Protein AF-A0A920S7N4-F1 (afdb_monomer_lite)

Structure (mmCIF, N/CA/C/O backbone):
data_AF-A0A920S7N4-F1
#
_entry.id   AF-A0A920S7N4-F1
#
loop_
_atom_site.group_PDB
_atom_site.id
_atom_site.type_symbol
_atom_site.label_atom_id
_atom_site.label_alt_id
_atom_site.label_comp_id
_atom_site.label_asym_id
_atom_site.label_entity_id
_atom_site.label_seq_id
_atom_site.pdbx_PDB_ins_code
_atom_site.Cartn_x
_atom_site.Cartn_y
_atom_site.Cartn_z
_atom_site.occupancy
_atom_site.B_iso_or_equiv
_atom_site.auth_seq_id
_atom_site.auth_comp_id
_atom_site.auth_asym_id
_atom_site.auth_atom_id
_atom_site.pdbx_PDB_model_num
ATOM 1 N N . MET A 1 1 ? -13.829 12.574 6.590 1.00 85.94 1 MET A N 1
ATOM 2 C CA . MET A 1 1 ? -12.445 12.478 7.119 1.00 85.94 1 MET A CA 1
ATOM 3 C C . MET A 1 1 ? -11.502 12.327 5.942 1.00 85.94 1 MET A C 1
ATOM 5 O O . MET A 1 1 ? -11.882 11.671 4.983 1.00 85.94 1 MET A O 1
ATOM 9 N N . MET A 1 2 ? -10.307 12.901 6.017 1.00 89.25 2 MET A N 1
ATOM 10 C CA . MET A 1 2 ? -9.273 12.777 4.990 1.00 89.25 2 MET A CA 1
ATOM 11 C C . MET A 1 2 ? -8.007 12.203 5.617 1.00 89.25 2 MET A C 1
ATOM 13 O O . MET A 1 2 ? -7.504 12.751 6.596 1.00 89.25 2 MET A O 1
ATOM 17 N N . TYR A 1 3 ? -7.488 11.121 5.046 1.00 89.81 3 TYR A N 1
ATOM 18 C CA . TYR A 1 3 ? -6.167 10.599 5.386 1.00 89.81 3 TYR A CA 1
ATOM 19 C C . TYR A 1 3 ? -5.151 11.171 4.407 1.00 89.81 3 TYR A C 1
ATOM 21 O O . TYR A 1 3 ? -5.389 11.171 3.202 1.00 89.81 3 TYR A O 1
ATOM 29 N N . PHE A 1 4 ? -4.034 11.673 4.919 1.00 90.12 4 PHE A N 1
ATOM 30 C CA . PHE A 1 4 ? -3.002 12.293 4.094 1.00 90.12 4 PHE A CA 1
ATOM 31 C C . PHE A 1 4 ? -1.611 11.938 4.608 1.00 90.12 4 PHE A C 1
ATOM 33 O O . PHE A 1 4 ? -1.432 11.645 5.792 1.00 90.12 4 PHE A O 1
ATOM 40 N N . HIS A 1 5 ? -0.623 11.966 3.715 1.00 88.69 5 HIS A N 1
ATOM 41 C CA . HIS A 1 5 ? 0.772 11.711 4.060 1.00 88.69 5 HIS A CA 1
ATOM 42 C C . HIS A 1 5 ? 1.586 12.985 3.950 1.00 88.69 5 HIS A C 1
ATOM 44 O O . HIS A 1 5 ? 1.425 13.758 3.010 1.00 88.69 5 HIS A O 1
ATOM 50 N N . GLY A 1 6 ? 2.488 13.177 4.901 1.00 85.00 6 GLY A N 1
ATOM 51 C CA . GLY A 1 6 ? 3.437 14.277 4.879 1.00 85.00 6 GLY A CA 1
ATOM 52 C C . GLY A 1 6 ? 4.758 13.856 5.495 1.00 85.00 6 GLY A C 1
ATOM 53 O O . GLY A 1 6 ? 4.845 12.840 6.190 1.00 85.00 6 GLY A O 1
ATOM 54 N N . LEU A 1 7 ? 5.791 14.652 5.236 1.00 86.75 7 LEU A N 1
ATO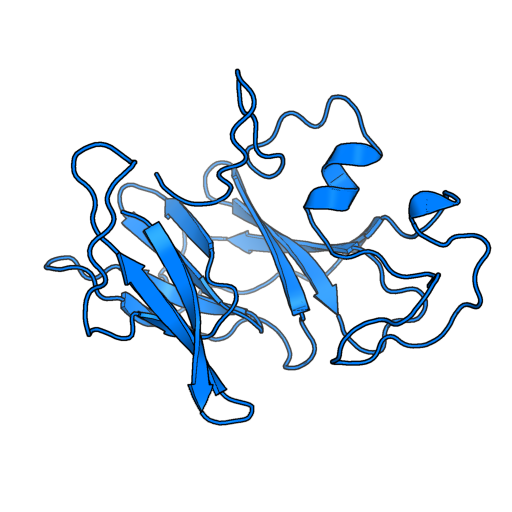M 55 C CA . LEU A 1 7 ? 7.075 14.510 5.908 1.00 86.75 7 LEU A CA 1
ATOM 56 C C . LEU A 1 7 ? 6.901 14.829 7.400 1.00 86.75 7 LEU A C 1
ATOM 58 O O . LEU A 1 7 ? 6.398 15.889 7.771 1.00 86.75 7 LEU A O 1
ATOM 62 N N . GLN A 1 8 ? 7.306 13.892 8.251 1.00 86.56 8 GLN A N 1
ATOM 63 C CA . GLN A 1 8 ? 7.479 14.105 9.688 1.00 86.56 8 GLN A CA 1
ATOM 64 C C . GLN A 1 8 ? 8.911 14.568 9.987 1.00 86.56 8 GLN A C 1
ATOM 66 O O . GLN A 1 8 ? 9.122 15.410 10.853 1.00 86.56 8 GLN A O 1
ATOM 71 N N . SER A 1 9 ? 9.884 14.009 9.268 1.00 85.94 9 SER A N 1
ATOM 72 C CA . SER A 1 9 ? 11.307 14.358 9.294 1.00 85.94 9 SER A CA 1
ATOM 73 C C . SER A 1 9 ? 11.956 13.891 7.976 1.00 85.94 9 SER A C 1
ATOM 75 O O . SER A 1 9 ? 11.287 13.210 7.185 1.00 85.94 9 SER A O 1
ATOM 77 N N . PRO A 1 10 ? 13.224 14.245 7.680 1.00 84.88 10 PRO A N 1
ATOM 78 C CA . PRO A 1 10 ? 13.902 13.776 6.472 1.00 84.88 10 PRO A CA 1
ATOM 79 C C . PRO A 1 10 ? 13.829 12.249 6.331 1.00 84.88 10 PRO A C 1
ATOM 81 O O . PRO A 1 10 ? 14.210 11.512 7.235 1.00 84.88 10 PRO A O 1
ATOM 84 N N . GLY A 1 11 ? 13.291 11.774 5.204 1.00 80.25 11 GLY A N 1
ATOM 85 C CA . GLY A 1 11 ? 13.129 10.343 4.917 1.00 80.25 11 GLY A CA 1
ATOM 86 C C . GLY A 1 11 ? 11.967 9.644 5.638 1.00 80.25 11 GLY A C 1
ATOM 87 O O . GLY A 1 11 ? 11.674 8.495 5.314 1.00 80.25 11 GLY A O 1
ATOM 88 N N . MET A 1 12 ? 11.259 10.314 6.554 1.00 85.75 12 MET A N 1
ATOM 89 C CA . MET A 1 12 ? 10.136 9.733 7.290 1.00 85.75 12 MET A CA 1
ATOM 90 C C . MET A 1 12 ? 8.818 10.387 6.882 1.00 85.75 12 MET A C 1
ATOM 92 O O . MET A 1 12 ? 8.515 11.521 7.259 1.00 85.75 12 MET A O 1
ATOM 96 N N . GLN A 1 13 ? 8.011 9.643 6.127 1.00 89.81 13 GLN A N 1
ATOM 97 C CA . GLN A 1 13 ? 6.645 10.026 5.780 1.00 89.81 13 GLN A CA 1
ATOM 98 C C . GLN A 1 13 ? 5.646 9.186 6.569 1.00 89.81 13 GLN A C 1
ATOM 100 O O . GLN A 1 13 ? 5.771 7.963 6.640 1.00 89.81 13 GLN A O 1
ATOM 105 N N . LEU A 1 14 ? 4.636 9.846 7.127 1.00 92.00 14 LEU A N 1
ATOM 106 C CA . LEU A 1 14 ? 3.608 9.216 7.952 1.00 92.00 14 LEU A CA 1
ATOM 107 C C . LEU A 1 14 ? 2.221 9.668 7.514 1.00 92.00 14 LEU A C 1
ATOM 109 O O . LEU A 1 14 ? 2.060 10.724 6.901 1.00 92.00 14 LEU A O 1
ATOM 113 N N . THR A 1 15 ? 1.221 8.859 7.844 1.00 92.94 15 THR A N 1
ATOM 114 C CA . THR A 1 15 ? -0.193 9.177 7.662 1.00 92.94 15 THR A CA 1
ATOM 115 C C . THR A 1 15 ? -0.727 9.938 8.854 1.00 92.94 15 THR A C 1
ATOM 117 O O . THR A 1 15 ? -0.581 9.493 9.992 1.00 92.94 15 THR A O 1
ATOM 120 N N . ARG A 1 16 ? -1.423 11.036 8.578 1.00 92.88 16 ARG A N 1
ATOM 121 C CA . ARG A 1 16 ? -2.246 11.774 9.534 1.00 92.88 16 ARG A CA 1
ATOM 122 C C . ARG A 1 16 ? -3.688 11.815 9.052 1.00 92.88 16 ARG A C 1
ATOM 124 O O . ARG A 1 16 ? -4.000 11.375 7.942 1.00 92.88 16 ARG A O 1
ATOM 131 N N . VAL A 1 17 ? -4.565 12.336 9.897 1.00 92.25 17 VAL A N 1
ATOM 132 C CA . VAL A 1 17 ? -5.976 12.517 9.571 1.00 92.25 17 VAL A CA 1
ATOM 133 C C . VAL A 1 17 ? -6.393 13.965 9.756 1.00 92.25 17 VAL A C 1
ATOM 135 O O . VAL A 1 17 ? -5.953 14.643 10.681 1.00 92.25 17 VAL A O 1
ATOM 138 N N . ALA A 1 18 ? -7.249 14.433 8.859 1.00 92.19 18 ALA A N 1
ATOM 139 C CA . ALA A 1 18 ? -7.966 15.683 9.000 1.00 92.19 18 ALA A CA 1
ATOM 140 C C . ALA A 1 18 ? -9.474 15.430 8.989 1.00 92.19 18 ALA A C 1
ATOM 142 O O . ALA A 1 18 ? -9.985 14.529 8.307 1.00 92.19 18 ALA A O 1
ATOM 143 N N . THR A 1 19 ? -10.199 16.230 9.756 1.00 92.56 19 THR A N 1
ATOM 144 C CA . THR A 1 19 ? -11.661 16.213 9.813 1.00 92.56 19 THR A CA 1
ATOM 145 C C . THR A 1 19 ? -12.212 17.459 9.146 1.00 92.56 19 THR A C 1
ATOM 147 O O . THR A 1 19 ? -11.613 18.523 9.214 1.00 92.56 19 THR A O 1
ATOM 150 N N . SER A 1 20 ? -13.345 17.309 8.476 1.00 93.38 20 SER A N 1
ATOM 151 C CA . SER A 1 20 ? -14.060 18.398 7.825 1.00 93.38 20 SER A CA 1
ATOM 152 C C . SER A 1 20 ? -15.547 18.090 7.905 1.00 93.38 20 SER A C 1
ATOM 154 O O . SER A 1 20 ? -15.931 16.922 7.770 1.00 93.38 20 SER A O 1
ATOM 156 N N . PHE A 1 21 ? -16.351 19.120 8.151 1.00 93.25 21 PHE A N 1
ATOM 157 C CA . PHE A 1 21 ? -17.810 19.026 8.159 1.00 93.25 21 PHE A CA 1
ATOM 158 C C . PHE A 1 21 ? -18.419 19.288 6.779 1.00 93.25 21 PHE A C 1
ATOM 160 O O . PHE A 1 21 ? -19.475 18.744 6.474 1.00 93.25 21 PHE A O 1
ATOM 167 N N . ASP A 1 22 ? -17.754 20.094 5.951 1.00 93.19 22 ASP A N 1
ATOM 168 C CA . ASP A 1 22 ? -18.253 20.575 4.658 1.00 93.19 22 ASP A CA 1
ATOM 169 C C . ASP A 1 22 ? -17.494 19.997 3.453 1.00 93.19 22 ASP A C 1
ATOM 171 O O . ASP A 1 22 ? -17.906 20.181 2.311 1.00 93.19 22 ASP A O 1
ATOM 175 N N . GLY A 1 23 ? -16.393 19.281 3.694 1.00 91.44 23 GLY A N 1
ATOM 176 C CA . GLY A 1 23 ? -15.513 18.764 2.649 1.00 91.44 23 GLY A CA 1
ATOM 177 C C . GLY A 1 23 ? -14.609 19.823 2.012 1.00 91.44 23 GLY A C 1
ATOM 178 O O . GLY A 1 23 ? -13.931 19.508 1.038 1.00 91.44 23 GLY A O 1
ATOM 179 N N . VAL A 1 24 ? -14.574 21.046 2.550 1.00 92.81 24 VAL A N 1
ATOM 180 C CA . VAL A 1 24 ? -13.793 22.180 2.029 1.00 92.81 24 VAL A CA 1
ATOM 181 C C . VAL A 1 24 ? -12.750 22.626 3.049 1.00 92.81 24 VAL A C 1
ATOM 183 O O . VAL A 1 24 ? -11.570 22.747 2.718 1.00 92.81 24 VAL A O 1
ATOM 186 N N . VAL A 1 25 ? -13.156 22.832 4.303 1.00 93.50 25 VAL A N 1
ATOM 187 C CA . VAL A 1 25 ? -12.260 23.246 5.387 1.00 93.50 25 VAL A CA 1
ATOM 188 C C . VAL A 1 25 ? -11.854 22.022 6.194 1.00 93.50 25 VAL A C 1
ATOM 190 O O . VAL A 1 25 ? -12.696 21.345 6.783 1.00 93.50 25 VAL A O 1
ATOM 193 N N . PHE A 1 26 ? -10.553 21.731 6.220 1.00 94.88 26 PHE A N 1
ATOM 194 C CA . PHE A 1 26 ? -9.996 20.560 6.892 1.00 94.88 26 PHE A CA 1
ATOM 195 C C . PHE A 1 26 ? -9.141 20.960 8.090 1.00 94.88 26 PHE A C 1
ATOM 197 O O . PHE A 1 26 ? -8.149 21.673 7.956 1.00 94.88 26 PHE A O 1
ATOM 204 N N . GLU A 1 27 ? -9.480 20.416 9.253 1.00 95.25 27 GLU A N 1
ATOM 205 C CA . GLU A 1 27 ? -8.707 20.561 10.481 1.00 95.25 27 GLU A CA 1
ATOM 206 C C . GLU A 1 27 ? -7.842 19.321 10.694 1.00 95.25 27 GLU A C 1
ATOM 208 O O . GLU A 1 27 ? -8.348 18.207 10.871 1.00 95.25 27 GLU A O 1
ATOM 213 N N . ALA A 1 28 ? -6.523 19.508 10.655 1.00 93.56 28 ALA A N 1
ATOM 214 C CA . ALA A 1 28 ? -5.570 18.436 10.896 1.00 93.56 28 ALA A CA 1
ATOM 215 C C . ALA A 1 28 ? -5.552 18.047 12.377 1.00 93.56 28 ALA A C 1
ATOM 217 O O . ALA A 1 28 ? -5.479 18.890 13.271 1.00 93.56 28 ALA A O 1
ATOM 218 N N . ARG A 1 29 ? -5.579 16.742 12.627 1.00 90.94 29 ARG A N 1
ATOM 219 C CA . ARG A 1 29 ? -5.488 16.157 13.959 1.00 90.94 29 ARG A CA 1
ATOM 220 C C . ARG A 1 29 ? -4.018 15.820 14.275 1.00 90.94 29 ARG A C 1
ATOM 222 O O . ARG A 1 29 ? -3.276 15.468 13.352 1.00 90.94 29 ARG A O 1
ATOM 229 N N . PRO A 1 30 ? -3.559 15.957 15.535 1.00 88.38 30 PRO A N 1
ATOM 230 C CA . PRO A 1 30 ? -2.156 15.723 15.901 1.00 88.38 30 PRO A CA 1
ATOM 231 C C . PRO A 1 30 ? -1.722 14.251 15.794 1.00 88.38 30 PRO A C 1
ATOM 233 O O . PRO A 1 30 ? -0.529 13.958 15.719 1.00 88.38 30 PRO A O 1
ATOM 236 N N . GLU A 1 31 ? -2.673 13.321 15.800 1.00 88.25 31 GLU A N 1
ATOM 237 C CA . GLU A 1 31 ? -2.428 11.887 15.845 1.00 88.25 31 GLU A CA 1
ATOM 238 C C . GLU A 1 31 ? -1.777 11.369 14.551 1.00 88.25 31 GLU A C 1
ATOM 240 O O . GLU A 1 31 ? -2.211 11.644 13.427 1.00 88.25 31 GLU A O 1
ATOM 245 N N . THR A 1 32 ? -0.742 10.545 14.719 1.00 90.44 32 THR A N 1
ATOM 246 C CA . THR A 1 32 ? -0.198 9.720 13.637 1.00 90.44 32 THR A CA 1
ATOM 247 C C . THR A 1 32 ? -1.026 8.447 13.518 1.00 90.44 32 THR A C 1
ATOM 249 O O . THR A 1 32 ? -1.258 7.761 14.508 1.00 90.44 32 THR A O 1
ATOM 252 N N . ILE A 1 33 ? -1.461 8.132 12.300 1.00 92.69 33 ILE A N 1
ATOM 253 C CA . ILE A 1 33 ? -2.407 7.047 12.021 1.00 92.69 33 ILE A CA 1
ATOM 254 C C . ILE A 1 33 ? -1.708 5.770 11.562 1.00 92.69 33 ILE A C 1
ATOM 256 O O . ILE A 1 33 ? -2.057 4.683 12.009 1.00 92.69 33 ILE A O 1
ATOM 260 N N . ALA A 1 34 ? -0.766 5.893 10.629 1.00 93.31 34 ALA A N 1
ATOM 261 C CA . ALA A 1 34 ? -0.146 4.757 9.951 1.00 93.31 34 ALA A CA 1
ATOM 262 C C . ALA A 1 34 ? 1.142 5.183 9.231 1.00 93.31 34 ALA A C 1
ATOM 264 O O . ALA A 1 34 ? 1.456 6.373 9.125 1.00 93.31 34 ALA A O 1
ATOM 265 N N . ARG A 1 35 ? 1.855 4.212 8.655 1.00 93.94 35 ARG A N 1
ATOM 266 C CA . ARG A 1 35 ? 2.909 4.452 7.649 1.00 93.94 35 ARG A CA 1
ATOM 267 C C . ARG A 1 35 ? 2.339 5.118 6.390 1.00 93.94 35 ARG A C 1
ATOM 269 O O . ARG A 1 35 ? 1.126 5.156 6.212 1.00 93.94 35 ARG A O 1
ATOM 276 N N . SER A 1 36 ? 3.202 5.655 5.528 1.00 90.94 36 SER A N 1
ATOM 277 C CA . SER A 1 36 ? 2.807 6.347 4.292 1.00 90.94 36 SER A CA 1
ATOM 278 C C . SER A 1 36 ? 2.104 5.444 3.264 1.00 90.94 36 SER A C 1
ATOM 280 O O . SER A 1 36 ? 2.207 4.216 3.304 1.00 90.94 36 SER A O 1
ATOM 282 N N . TYR A 1 37 ? 1.400 6.074 2.316 1.00 88.88 37 TYR A N 1
ATOM 283 C CA . TYR A 1 37 ? 0.596 5.414 1.273 1.00 88.88 37 TYR A CA 1
ATOM 284 C C . TYR A 1 37 ? -0.530 4.538 1.840 1.00 88.88 37 TYR A C 1
ATOM 286 O O . TYR A 1 37 ? -0.832 3.471 1.315 1.00 88.88 37 TYR A O 1
ATOM 294 N N . PHE A 1 38 ? -1.145 4.982 2.931 1.00 92.81 38 PHE A N 1
ATOM 295 C CA . PHE A 1 38 ? -2.231 4.286 3.605 1.00 92.81 38 PHE A CA 1
ATOM 296 C C . PHE A 1 38 ? -3.514 4.307 2.771 1.00 92.81 38 PHE A C 1
ATOM 298 O O . PHE A 1 38 ? -4.009 5.370 2.396 1.00 92.81 38 PHE A O 1
ATOM 305 N N . ARG A 1 39 ? -4.087 3.131 2.519 1.00 92.81 39 ARG A N 1
ATOM 306 C CA . ARG A 1 39 ? -5.392 2.962 1.874 1.00 92.81 39 ARG A CA 1
ATOM 307 C C . ARG A 1 39 ? -6.305 2.144 2.762 1.00 92.81 39 ARG A C 1
ATOM 309 O O . ARG A 1 39 ? -5.873 1.154 3.347 1.00 92.81 39 ARG A O 1
ATOM 316 N N . LEU A 1 40 ? -7.568 2.545 2.819 1.00 93.44 40 LEU A N 1
ATOM 317 C CA . LEU A 1 40 ? -8.599 1.864 3.590 1.00 93.44 40 LEU A CA 1
ATOM 318 C C . LEU A 1 40 ? -9.440 0.936 2.724 1.00 93.44 40 LEU A C 1
ATOM 320 O O . LEU A 1 40 ? -9.651 1.191 1.539 1.00 93.44 40 LEU A O 1
ATOM 324 N N . PHE A 1 41 ? -9.976 -0.098 3.361 1.00 94.12 41 PHE A N 1
ATOM 325 C CA . PHE A 1 41 ? -11.034 -0.935 2.818 1.00 94.12 41 PHE A CA 1
ATOM 326 C C . PHE A 1 41 ? -11.966 -1.398 3.940 1.00 94.12 41 PHE A C 1
ATOM 328 O O . PHE A 1 41 ? -11.592 -1.430 5.116 1.00 94.12 41 PHE A O 1
ATOM 335 N N . GLN A 1 42 ? -13.199 -1.737 3.577 1.00 94.56 42 GLN A N 1
ATOM 336 C CA . GLN A 1 42 ? -14.194 -2.242 4.514 1.00 94.56 42 GLN A CA 1
ATOM 337 C C . GLN A 1 42 ? -14.479 -3.713 4.231 1.00 94.56 42 GLN A C 1
ATOM 339 O O . GLN A 1 42 ? -14.540 -4.126 3.074 1.00 94.56 42 GLN A O 1
ATOM 344 N N . HIS A 1 43 ? -14.671 -4.494 5.290 1.00 95.06 43 HIS A N 1
ATOM 345 C CA . HIS A 1 43 ? -15.072 -5.891 5.193 1.00 95.06 43 HIS A CA 1
ATOM 346 C C . HIS A 1 43 ? -15.906 -6.284 6.420 1.00 95.06 43 HIS A C 1
ATOM 348 O O . HIS A 1 43 ? -15.490 -6.051 7.556 1.00 95.06 43 HIS A O 1
ATOM 354 N N . ARG A 1 44 ? -17.107 -6.840 6.195 1.00 93.69 44 ARG A N 1
ATOM 355 C CA . ARG A 1 44 ? -18.054 -7.290 7.241 1.00 93.69 44 ARG A CA 1
ATOM 356 C C . ARG A 1 44 ? -18.226 -6.283 8.395 1.00 93.69 44 ARG A C 1
ATOM 358 O O . ARG A 1 44 ? -18.098 -6.629 9.566 1.00 93.69 44 ARG A O 1
ATOM 365 N N . GLY A 1 45 ? -18.454 -5.011 8.056 1.00 91.69 45 GLY A N 1
ATOM 366 C CA . GLY A 1 45 ? -18.669 -3.927 9.027 1.00 91.69 45 GLY A CA 1
ATOM 367 C C . GLY A 1 45 ? -17.419 -3.458 9.787 1.00 91.69 45 GLY A C 1
ATOM 368 O O . GLY A 1 45 ? -17.521 -2.579 10.637 1.00 91.69 45 GLY A O 1
ATOM 369 N N . ASN A 1 46 ? -16.240 -4.009 9.487 1.00 93.81 46 ASN A N 1
ATOM 370 C CA . ASN A 1 46 ? -14.965 -3.552 10.030 1.00 93.81 46 ASN A CA 1
ATOM 371 C C . ASN A 1 46 ? -14.218 -2.704 8.993 1.00 93.81 46 ASN A C 1
ATOM 373 O O . ASN A 1 46 ? -14.310 -2.944 7.787 1.00 93.81 46 ASN A O 1
ATOM 377 N N . THR A 1 47 ? -13.440 -1.735 9.473 1.00 94.62 47 THR A N 1
ATOM 378 C CA . THR A 1 47 ? -12.521 -0.949 8.643 1.00 94.62 47 THR A CA 1
ATOM 379 C C . THR A 1 47 ? -11.098 -1.443 8.851 1.00 94.62 47 THR A C 1
ATOM 381 O O . THR A 1 47 ? -10.616 -1.535 9.982 1.00 94.62 47 THR A O 1
ATOM 384 N N . TYR A 1 48 ? -10.414 -1.697 7.746 1.00 96.25 48 TYR A N 1
ATOM 385 C CA . TYR A 1 48 ? -9.012 -2.074 7.703 1.00 96.25 48 TYR A CA 1
ATOM 386 C C . TYR A 1 48 ? -8.248 -1.075 6.851 1.00 96.25 48 TYR A C 1
ATOM 388 O O . TYR A 1 48 ? -8.830 -0.332 6.058 1.00 96.25 48 TYR A O 1
ATOM 396 N N . GLY A 1 49 ? -6.934 -1.073 6.998 1.00 95.44 49 GLY A N 1
ATOM 397 C CA . GLY A 1 49 ? -6.063 -0.335 6.112 1.00 95.44 49 GLY A CA 1
ATOM 398 C C . GLY A 1 49 ? -4.790 -1.091 5.806 1.00 95.44 49 GLY A C 1
ATOM 399 O O . GLY A 1 49 ? -4.396 -2.006 6.523 1.00 95.44 49 GLY A O 1
ATOM 400 N N . MET A 1 50 ? -4.144 -0.686 4.725 1.00 96.94 50 MET A N 1
ATOM 401 C CA . MET A 1 50 ? -2.816 -1.144 4.362 1.00 96.94 50 MET A CA 1
ATOM 402 C C . MET A 1 50 ? -1.967 0.069 4.015 1.00 96.94 50 MET A C 1
ATOM 404 O O . MET A 1 50 ? -2.451 0.976 3.344 1.00 96.94 50 MET A O 1
ATOM 408 N N . ALA A 1 51 ? -0.725 0.098 4.479 1.00 95.81 51 ALA A N 1
ATOM 409 C CA . ALA A 1 51 ? 0.274 1.100 4.124 1.00 95.81 51 ALA A CA 1
ATOM 410 C C . ALA A 1 51 ? 1.471 0.433 3.447 1.00 95.81 51 ALA A C 1
ATOM 412 O O . ALA A 1 51 ? 1.662 -0.776 3.560 1.00 95.81 51 ALA A O 1
ATOM 413 N N . MET A 1 52 ? 2.312 1.207 2.767 1.00 93.62 52 MET A N 1
ATOM 414 C CA . MET A 1 52 ? 3.520 0.676 2.132 1.00 93.62 52 MET A CA 1
ATOM 415 C C . MET A 1 52 ? 4.561 0.251 3.200 1.00 93.62 52 MET A C 1
ATOM 417 O O . MET A 1 52 ? 4.709 0.952 4.210 1.00 93.62 52 MET A O 1
ATOM 421 N N . PRO A 1 53 ? 5.281 -0.881 3.037 1.00 94.25 53 PRO A N 1
ATOM 422 C CA . PRO A 1 53 ? 5.198 -1.873 1.960 1.00 94.25 53 PRO A CA 1
ATOM 423 C C . PRO A 1 53 ? 4.329 -3.082 2.366 1.00 94.25 53 PRO A C 1
ATOM 425 O O . PRO A 1 53 ? 4.839 -4.148 2.689 1.00 94.25 53 PRO A O 1
ATOM 428 N N . GLY A 1 54 ? 3.008 -2.908 2.425 1.00 96.31 54 GLY A N 1
ATOM 429 C CA . GLY A 1 54 ? 2.058 -3.978 2.760 1.00 96.31 54 GLY A CA 1
ATOM 430 C C . GLY A 1 54 ? 1.834 -4.201 4.256 1.00 96.31 54 GLY A C 1
ATOM 431 O O . GLY A 1 54 ? 1.529 -5.315 4.682 1.00 96.31 54 GLY A O 1
ATOM 432 N N . GLN A 1 55 ? 2.013 -3.157 5.065 1.00 97.50 55 GLN A N 1
ATOM 433 C CA . GLN A 1 55 ? 1.713 -3.169 6.494 1.00 97.50 55 GLN A CA 1
ATOM 434 C C . GLN A 1 55 ? 0.202 -3.067 6.710 1.00 97.50 55 GLN A C 1
ATOM 436 O O . GLN A 1 55 ? -0.386 -2.052 6.330 1.00 97.50 55 GLN A O 1
ATOM 441 N N . LEU A 1 56 ? -0.419 -4.074 7.328 1.00 97.75 56 LEU A N 1
ATOM 442 C CA . LEU A 1 56 ? -1.848 -4.047 7.631 1.00 97.75 56 LEU A CA 1
ATOM 443 C C . LEU A 1 56 ? -2.162 -3.324 8.935 1.00 97.75 56 LEU A C 1
ATOM 445 O O . LEU A 1 56 ? -1.347 -3.270 9.857 1.00 97.75 56 LEU A O 1
ATOM 449 N N . TYR A 1 57 ? -3.390 -2.821 8.992 1.00 97.31 57 TYR A N 1
ATOM 450 C CA . TYR A 1 57 ? -3.964 -2.086 10.102 1.00 97.31 57 TYR A CA 1
ATOM 451 C C . TYR A 1 57 ? -5.443 -2.440 10.272 1.00 97.31 57 TYR A C 1
ATOM 453 O O . TYR A 1 57 ? -6.171 -2.583 9.286 1.00 97.31 57 TYR A O 1
ATOM 461 N N . LYS A 1 58 ? -5.916 -2.505 11.516 1.00 96.25 58 LYS A N 1
ATOM 462 C CA . LYS A 1 58 ? -7.338 -2.652 11.848 1.00 96.25 58 LYS A CA 1
ATOM 463 C C . LYS A 1 58 ? -7.811 -1.430 12.622 1.00 96.25 58 LYS A C 1
ATOM 465 O O . LYS A 1 58 ? -7.157 -1.013 13.570 1.00 96.25 58 LYS A O 1
ATOM 470 N N . LYS A 1 59 ? -8.934 -0.831 12.222 1.00 94.38 59 LYS A N 1
ATOM 471 C CA . LYS A 1 59 ? -9.461 0.361 12.897 1.00 94.38 59 LYS A CA 1
ATOM 472 C C . LYS A 1 59 ? -9.882 0.026 14.327 1.00 94.38 59 LYS A C 1
ATOM 474 O O . LYS A 1 59 ? -10.554 -0.981 14.564 1.00 94.38 59 LYS A O 1
ATOM 479 N N . ASN A 1 60 ? -9.538 0.906 15.261 1.00 92.00 60 ASN A N 1
ATOM 480 C CA . ASN A 1 60 ? -9.970 0.789 16.648 1.00 92.00 60 ASN A CA 1
ATOM 481 C C . ASN A 1 60 ? -11.490 0.972 16.741 1.00 92.00 60 ASN A C 1
ATOM 483 O O . ASN A 1 60 ? -12.069 1.817 16.058 1.00 92.00 60 ASN A O 1
ATOM 487 N N . ARG A 1 61 ? -12.150 0.215 17.628 1.00 83.56 61 ARG A N 1
ATOM 488 C CA . ARG A 1 61 ? -13.605 0.344 17.849 1.00 83.56 61 ARG A CA 1
ATOM 489 C C . ARG A 1 61 ? -14.004 1.711 18.406 1.00 83.56 61 ARG A C 1
ATOM 491 O O . ARG A 1 61 ? -15.100 2.187 18.130 1.00 83.56 61 ARG A O 1
ATOM 498 N N . HIS A 1 62 ? -13.116 2.333 19.177 1.00 77.69 62 HIS A N 1
ATOM 499 C CA . HIS A 1 62 ? -13.354 3.610 19.839 1.00 77.69 62 HIS A CA 1
ATOM 500 C C . HIS A 1 62 ? -12.247 4.589 19.441 1.00 77.69 62 HIS A C 1
ATOM 502 O O . HIS A 1 62 ? -11.136 4.526 19.961 1.00 77.69 62 HIS A O 1
ATOM 508 N N . GLY A 1 63 ? -12.539 5.467 18.480 1.00 79.88 63 GLY A N 1
ATOM 509 C CA . GLY A 1 63 ? -11.648 6.550 18.067 1.00 79.88 63 GLY A CA 1
ATOM 510 C C . GLY A 1 63 ? -11.257 6.529 16.590 1.00 79.88 63 GLY A C 1
ATOM 511 O O . GLY A 1 63 ? -11.889 5.888 15.750 1.00 79.88 63 GLY A O 1
ATOM 512 N N . ILE A 1 64 ? -10.209 7.291 16.281 1.00 82.56 64 ILE A N 1
ATOM 513 C CA . ILE A 1 64 ? -9.712 7.528 14.915 1.00 82.56 64 ILE A CA 1
ATOM 514 C C . ILE A 1 64 ? -8.477 6.685 14.560 1.00 82.56 64 ILE A C 1
ATOM 516 O O . ILE A 1 64 ? -8.032 6.711 13.414 1.00 82.56 64 ILE A O 1
ATOM 520 N N . GLY A 1 65 ? -7.925 5.971 15.546 1.00 89.94 65 GLY A N 1
ATOM 521 C CA . GLY A 1 65 ? -6.684 5.208 15.435 1.00 89.94 65 GLY A CA 1
ATOM 522 C C . GLY A 1 65 ? -6.857 3.807 14.852 1.00 89.94 65 GLY A C 1
ATOM 523 O O . GLY A 1 65 ? -7.973 3.311 14.667 1.00 89.94 65 GLY A O 1
ATOM 524 N N . PHE A 1 66 ? -5.717 3.177 14.586 1.00 93.94 66 PHE A N 1
ATOM 525 C CA . PHE A 1 66 ? -5.618 1.827 14.054 1.00 93.94 66 PHE A CA 1
ATOM 526 C C . PHE A 1 66 ? -4.584 1.020 14.840 1.00 93.94 66 PHE A C 1
ATOM 528 O O . PHE A 1 66 ? -3.566 1.556 15.272 1.00 93.94 66 PHE A O 1
ATOM 535 N N . GLU A 1 67 ? -4.840 -0.273 14.978 1.00 94.12 67 GLU A N 1
ATOM 536 C CA . GLU A 1 67 ? -3.908 -1.266 15.498 1.00 94.12 67 GLU A CA 1
ATOM 537 C C . GLU A 1 67 ? -3.083 -1.847 14.343 1.00 94.12 67 GLU A C 1
ATOM 539 O O . GLU A 1 67 ? -3.644 -2.216 13.306 1.00 94.12 67 GLU A O 1
ATOM 544 N N . GLU A 1 68 ? -1.758 -1.908 14.504 1.00 95.44 68 GLU A N 1
ATOM 545 C CA . GLU A 1 68 ? -0.851 -2.500 13.514 1.00 95.44 68 GLU A CA 1
ATOM 546 C C . GLU A 1 68 ? -0.982 -4.030 13.524 1.00 95.44 68 GLU A C 1
ATOM 548 O O . GLU A 1 68 ? -0.906 -4.671 14.568 1.00 95.44 68 GLU A O 1
ATOM 553 N N . GLY A 1 69 ? -1.211 -4.609 12.347 1.00 96.12 69 GLY A N 1
ATOM 554 C CA . GLY A 1 69 ? -1.314 -6.050 12.132 1.00 96.12 69 GLY A CA 1
ATOM 555 C C . GLY A 1 69 ? -0.054 -6.654 11.501 1.00 96.12 69 GLY A C 1
ATOM 556 O O . GLY A 1 69 ? 1.022 -6.053 11.545 1.00 96.12 69 GLY A O 1
ATOM 557 N N . PRO A 1 70 ? -0.163 -7.838 10.873 1.00 95.94 70 PRO A N 1
ATOM 558 C CA . PRO A 1 70 ? 0.960 -8.435 10.164 1.00 95.94 70 PRO A CA 1
ATOM 559 C C . PRO A 1 70 ? 1.334 -7.621 8.916 1.00 95.94 70 PRO A C 1
ATOM 561 O O . PRO A 1 70 ? 0.493 -6.991 8.267 1.00 95.94 70 PRO A O 1
ATOM 564 N N . ARG A 1 71 ? 2.618 -7.654 8.555 1.00 97.44 71 ARG A N 1
ATOM 565 C CA . ARG A 1 71 ? 3.094 -7.172 7.256 1.00 97.44 71 ARG A CA 1
ATOM 566 C C . ARG A 1 71 ? 3.094 -8.329 6.276 1.00 97.44 71 ARG A C 1
ATOM 568 O O . ARG A 1 71 ? 3.787 -9.311 6.516 1.00 97.44 71 ARG A O 1
ATOM 575 N N . LEU A 1 72 ? 2.350 -8.197 5.182 1.00 97.12 72 LEU A N 1
ATOM 576 C CA . LEU A 1 72 ? 2.155 -9.309 4.247 1.00 97.12 72 LEU A CA 1
ATOM 577 C C . LEU A 1 72 ? 3.044 -9.248 3.006 1.00 97.12 72 LEU A C 1
ATOM 579 O O . LEU A 1 72 ? 3.169 -10.247 2.311 1.00 97.12 72 LEU A O 1
ATOM 583 N N . PHE A 1 73 ? 3.668 -8.107 2.718 1.00 97.38 73 PHE A N 1
ATOM 584 C CA . PHE A 1 73 ? 4.475 -7.933 1.512 1.00 97.38 73 PHE A CA 1
ATOM 585 C C . PHE A 1 73 ? 5.945 -7.681 1.836 1.00 97.38 73 PHE A C 1
ATOM 587 O O . PHE A 1 73 ? 6.320 -7.272 2.940 1.00 97.38 73 PHE A O 1
ATOM 594 N N . ASN A 1 74 ? 6.783 -7.941 0.835 1.00 95.56 74 ASN A N 1
ATOM 595 C CA . ASN A 1 74 ? 8.219 -7.738 0.926 1.00 95.56 74 ASN A CA 1
ATOM 596 C C . ASN A 1 74 ? 8.580 -6.238 1.014 1.00 95.56 74 ASN A C 1
ATOM 598 O O . ASN A 1 74 ? 7.783 -5.382 0.621 1.00 95.56 74 ASN A O 1
ATOM 602 N N . PRO A 1 75 ? 9.790 -5.899 1.496 1.00 95.31 75 PRO A N 1
ATOM 603 C CA . PRO A 1 75 ? 10.215 -4.513 1.675 1.00 95.31 75 PRO A CA 1
ATOM 604 C C . PRO A 1 75 ? 10.243 -3.650 0.410 1.00 95.31 75 PRO A C 1
ATOM 606 O O . PRO A 1 75 ? 10.292 -2.429 0.560 1.00 95.31 75 PRO A O 1
ATOM 609 N N . ASP A 1 76 ? 10.212 -4.235 -0.789 1.00 95.50 76 ASP A N 1
ATOM 610 C CA . ASP A 1 76 ? 10.336 -3.537 -2.074 1.00 95.50 76 ASP A CA 1
ATOM 611 C C . ASP A 1 76 ? 8.987 -3.206 -2.724 1.00 95.50 76 ASP A C 1
ATOM 613 O O . ASP A 1 76 ? 8.947 -2.437 -3.687 1.00 95.50 76 ASP A O 1
ATOM 617 N N . MET A 1 77 ? 7.868 -3.704 -2.182 1.00 94.69 77 MET A N 1
ATOM 618 C CA . MET A 1 77 ? 6.528 -3.264 -2.583 1.00 94.69 77 MET A CA 1
ATOM 619 C C . MET A 1 77 ? 6.416 -1.735 -2.465 1.00 94.69 77 MET A C 1
ATOM 621 O O . MET A 1 77 ? 6.804 -1.148 -1.451 1.00 94.69 77 MET A O 1
ATOM 625 N N . ARG A 1 78 ? 5.868 -1.076 -3.493 1.00 88.38 78 ARG A N 1
ATOM 626 C CA . ARG A 1 78 ? 5.781 0.392 -3.551 1.00 88.38 78 ARG A CA 1
ATOM 627 C C . ARG A 1 78 ? 4.354 0.888 -3.716 1.00 88.38 78 ARG A C 1
ATOM 629 O O . ARG A 1 78 ? 3.742 1.339 -2.750 1.00 88.38 78 ARG A O 1
ATOM 636 N N . HIS A 1 79 ? 3.829 0.838 -4.934 1.00 90.62 79 HIS A N 1
ATOM 637 C CA . HIS A 1 79 ? 2.484 1.319 -5.216 1.00 90.62 79 HIS A CA 1
ATOM 638 C C . HIS A 1 79 ? 1.499 0.178 -5.099 1.00 90.62 79 HIS A C 1
ATOM 640 O O . HIS A 1 79 ? 1.826 -0.959 -5.430 1.00 90.62 79 HIS A O 1
ATOM 646 N N . PHE A 1 80 ? 0.284 0.479 -4.650 1.00 93.31 80 PHE A N 1
ATOM 647 C CA . PHE A 1 80 ? -0.785 -0.505 -4.651 1.00 93.31 80 PHE A CA 1
ATOM 648 C C . PHE A 1 80 ? -2.180 0.104 -4.755 1.00 93.31 80 PHE A C 1
ATOM 650 O O . PHE A 1 80 ? -2.395 1.283 -4.472 1.00 93.31 80 PHE A O 1
ATOM 657 N N . GLY A 1 81 ? -3.134 -0.724 -5.165 1.00 92.94 81 GLY A N 1
ATOM 658 C CA . GLY A 1 81 ? -4.570 -0.504 -5.091 1.00 92.94 81 GLY A CA 1
ATOM 659 C C . GLY A 1 81 ? -5.254 -1.713 -4.460 1.00 92.94 81 GLY A C 1
ATOM 660 O O . GLY A 1 81 ? -4.756 -2.834 -4.548 1.00 92.94 81 GLY A O 1
ATOM 661 N N . LEU A 1 82 ? -6.388 -1.460 -3.810 1.00 94.19 82 LEU A N 1
ATOM 662 C CA . LEU A 1 82 ? -7.154 -2.453 -3.065 1.00 94.19 82 LEU A CA 1
ATOM 663 C C . LEU A 1 82 ? -8.556 -2.576 -3.648 1.00 94.19 82 LEU A C 1
ATOM 665 O O . LEU A 1 82 ? -9.207 -1.565 -3.924 1.00 94.19 82 LEU A O 1
ATOM 669 N N . TRP A 1 83 ? -9.037 -3.805 -3.785 1.00 93.44 83 TRP A N 1
ATOM 670 C CA . TRP A 1 83 ? -10.415 -4.081 -4.161 1.00 93.44 83 TRP A CA 1
ATOM 671 C C . TRP A 1 83 ? -10.927 -5.305 -3.410 1.00 93.44 83 TRP A C 1
ATOM 673 O O . TRP A 1 83 ? -10.369 -6.389 -3.531 1.00 93.44 83 TRP A O 1
ATOM 683 N N . VAL A 1 84 ? -11.983 -5.124 -2.622 1.00 93.12 84 VAL A N 1
ATOM 684 C CA . VAL A 1 84 ? -12.651 -6.222 -1.918 1.00 93.12 84 VAL A CA 1
ATOM 685 C C . VAL A 1 84 ? -13.762 -6.763 -2.807 1.00 93.12 84 VAL A C 1
ATOM 687 O O . VAL A 1 84 ? -14.609 -5.995 -3.271 1.00 93.12 84 VAL A O 1
ATOM 690 N N . ASN A 1 85 ? -13.767 -8.075 -3.005 1.00 92.75 85 ASN A N 1
ATOM 691 C CA . ASN A 1 85 ? -14.865 -8.812 -3.603 1.00 92.75 85 ASN A CA 1
ATOM 692 C C . ASN A 1 85 ? -15.257 -9.941 -2.646 1.00 92.75 85 ASN A C 1
ATOM 694 O O . ASN A 1 85 ? -14.502 -10.893 -2.475 1.00 92.75 85 ASN A O 1
ATOM 698 N N . GLU A 1 86 ? -16.411 -9.798 -1.993 1.00 94.31 86 GLU A N 1
ATOM 699 C CA . GLU A 1 86 ? -16.864 -10.702 -0.927 1.00 94.31 86 GLU A CA 1
ATOM 700 C C . GLU A 1 86 ? -15.811 -10.857 0.192 1.00 94.31 86 GLU A C 1
ATOM 702 O O . GLU A 1 86 ? -15.486 -9.885 0.884 1.00 94.31 86 GLU A O 1
ATOM 707 N N . ASP A 1 87 ? -15.282 -12.069 0.362 1.00 97.38 87 ASP A N 1
ATOM 708 C CA . ASP A 1 87 ? -14.270 -12.439 1.350 1.00 97.38 87 ASP A CA 1
ATOM 709 C C . ASP A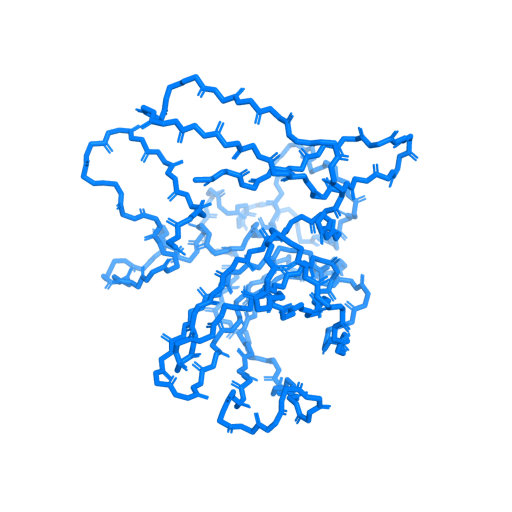 1 87 ? -12.838 -12.434 0.779 1.00 97.38 87 ASP A C 1
ATOM 711 O O . ASP A 1 87 ? -11.899 -12.860 1.452 1.00 97.38 87 ASP A O 1
ATOM 715 N N . LEU A 1 88 ? -12.642 -11.927 -0.442 1.00 97.31 88 LEU A N 1
ATOM 716 C CA . LEU A 1 88 ? -11.339 -11.869 -1.095 1.00 97.31 88 LEU A CA 1
ATOM 717 C C . LEU A 1 88 ? -10.900 -10.418 -1.317 1.00 97.31 88 LEU A C 1
ATOM 719 O O . LEU A 1 88 ? -11.551 -9.634 -2.013 1.00 97.31 88 LEU A O 1
ATOM 723 N N . LEU A 1 89 ? -9.759 -10.053 -0.739 1.00 97.69 89 LEU A N 1
ATOM 724 C CA . LEU A 1 89 ? -9.105 -8.778 -1.004 1.00 97.69 89 LEU A CA 1
ATOM 725 C C . LEU A 1 89 ? -8.111 -8.948 -2.151 1.00 97.69 89 LEU A C 1
ATOM 727 O O . LEU A 1 89 ? -7.077 -9.592 -2.000 1.00 97.69 89 LEU A O 1
ATOM 731 N N . HIS A 1 90 ? -8.397 -8.314 -3.280 1.00 96.69 90 HIS A N 1
ATOM 732 C CA . HIS A 1 90 ? -7.464 -8.169 -4.385 1.00 96.69 90 HIS A CA 1
ATOM 733 C C . HIS A 1 90 ? -6.517 -6.997 -4.121 1.00 96.69 90 HIS A C 1
ATOM 735 O O . HIS A 1 90 ? -6.948 -5.861 -3.888 1.00 96.69 90 HIS A O 1
ATOM 741 N N . VAL A 1 91 ? -5.219 -7.272 -4.207 1.00 96.38 91 VAL A N 1
ATOM 742 C CA . VAL A 1 91 ? -4.147 -6.287 -4.083 1.00 96.38 91 VAL A CA 1
ATOM 743 C C . VAL A 1 91 ? -3.424 -6.196 -5.416 1.00 96.38 91 VAL A C 1
ATOM 745 O O . VAL A 1 91 ? -2.804 -7.159 -5.854 1.00 96.38 91 VAL A O 1
ATOM 748 N N . PHE A 1 92 ? -3.485 -5.030 -6.047 1.00 95.56 92 PHE A N 1
ATOM 749 C CA . PHE A 1 92 ? -2.768 -4.743 -7.288 1.00 95.56 92 PHE A CA 1
ATOM 750 C C . PHE A 1 92 ? -1.578 -3.877 -6.943 1.00 95.56 92 PHE A C 1
ATOM 752 O O . PHE A 1 92 ? -1.788 -2.799 -6.394 1.00 95.56 92 PHE A O 1
ATOM 759 N N . TRP A 1 93 ? -0.359 -4.315 -7.217 1.00 95.00 93 TRP A N 1
ATOM 760 C CA . TRP A 1 93 ? 0.829 -3.690 -6.649 1.00 95.00 93 TRP A CA 1
ATOM 761 C C . TRP A 1 93 ? 2.032 -3.729 -7.585 1.00 95.00 93 TRP A C 1
ATOM 763 O O . TRP A 1 93 ? 2.064 -4.491 -8.546 1.00 95.00 93 TRP A O 1
ATOM 773 N N . THR A 1 94 ? 3.014 -2.877 -7.309 1.00 94.12 94 THR A N 1
ATOM 774 C CA . THR A 1 94 ? 4.294 -2.825 -8.021 1.00 94.12 94 THR A CA 1
ATOM 775 C C . THR A 1 94 ? 5.454 -2.979 -7.043 1.00 94.12 94 THR A C 1
ATOM 777 O O . THR A 1 94 ? 5.299 -2.776 -5.832 1.00 94.12 94 THR A O 1
ATOM 780 N N . GLN A 1 95 ? 6.626 -3.337 -7.565 1.00 94.56 95 GLN A N 1
ATOM 781 C CA . GLN A 1 95 ? 7.824 -3.587 -6.770 1.00 94.56 95 GLN A CA 1
ATOM 782 C C . GLN A 1 95 ? 9.015 -2.820 -7.336 1.00 94.56 95 GLN A C 1
ATOM 784 O O . GLN A 1 95 ? 9.249 -2.837 -8.546 1.00 94.56 95 GLN A O 1
ATOM 789 N N . VAL A 1 96 ? 9.779 -2.193 -6.442 1.00 93.81 96 VAL A N 1
ATOM 790 C CA . VAL A 1 96 ? 11.063 -1.570 -6.773 1.00 93.81 96 VAL A CA 1
ATOM 791 C C . VAL A 1 96 ? 12.037 -2.632 -7.294 1.00 93.81 96 VAL A C 1
ATOM 793 O O . VAL A 1 96 ? 12.052 -3.763 -6.808 1.00 93.81 96 VAL A O 1
ATOM 796 N N . GLY A 1 97 ? 12.849 -2.271 -8.286 1.00 93.31 97 GLY A N 1
ATOM 797 C CA . GLY A 1 97 ? 13.866 -3.142 -8.877 1.00 93.31 97 GLY A CA 1
ATOM 798 C C . GLY A 1 97 ? 13.354 -4.025 -10.017 1.00 93.31 97 GLY A C 1
ATOM 799 O O . GLY A 1 97 ? 14.149 -4.697 -10.670 1.00 93.31 97 GLY A O 1
ATOM 800 N N . HIS A 1 98 ? 12.052 -4.013 -10.310 1.00 93.81 98 HIS A N 1
ATOM 801 C CA . HIS A 1 98 ? 11.525 -4.653 -11.513 1.00 93.81 98 HIS A CA 1
ATOM 802 C C . HIS A 1 98 ? 11.876 -3.860 -12.781 1.00 93.81 98 HIS A C 1
ATOM 804 O O . HIS A 1 98 ? 11.880 -2.630 -12.765 1.00 93.81 98 HIS A O 1
ATOM 810 N N . ALA A 1 99 ? 12.147 -4.587 -13.872 1.00 92.06 99 ALA A N 1
ATOM 811 C CA . ALA A 1 99 ? 12.510 -4.056 -15.185 1.00 92.06 99 ALA A CA 1
ATOM 812 C C . ALA A 1 99 ? 11.728 -4.800 -16.299 1.00 92.06 99 ALA A C 1
ATOM 814 O O . ALA A 1 99 ? 12.037 -5.961 -16.577 1.00 92.06 99 ALA A O 1
ATOM 815 N N . PRO A 1 100 ? 10.707 -4.187 -16.924 1.00 88.94 100 PRO A N 1
ATOM 816 C CA . PRO A 1 100 ? 10.100 -2.922 -16.517 1.00 88.94 100 PRO A CA 1
ATOM 817 C C . PRO A 1 100 ? 9.343 -3.067 -15.188 1.00 88.94 100 PRO A C 1
ATOM 819 O O . PRO A 1 100 ? 8.966 -4.177 -14.784 1.00 88.94 100 PRO A O 1
ATOM 822 N N . GLU A 1 101 ? 9.090 -1.951 -14.499 1.00 90.69 101 GLU A N 1
ATOM 823 C CA . GLU A 1 101 ? 8.167 -1.976 -13.360 1.00 90.69 101 GLU A CA 1
ATOM 824 C C . GLU A 1 101 ? 6.754 -2.258 -13.886 1.00 90.69 101 GLU A C 1
ATOM 826 O O . GLU A 1 101 ? 6.228 -1.548 -14.745 1.00 90.69 101 GLU A O 1
ATOM 831 N N . ARG A 1 102 ? 6.161 -3.340 -13.384 1.00 92.44 102 ARG A N 1
ATOM 832 C CA . ARG A 1 102 ? 4.917 -3.939 -13.875 1.00 92.44 102 ARG A CA 1
ATOM 833 C C . ARG A 1 102 ? 3.923 -4.115 -12.734 1.00 92.44 102 ARG A C 1
ATOM 835 O O . ARG A 1 102 ? 4.324 -4.177 -11.570 1.00 92.44 102 ARG A O 1
ATOM 842 N N . ILE A 1 103 ? 2.640 -4.208 -13.066 1.00 92.75 103 ILE A N 1
ATOM 843 C CA . ILE A 1 103 ? 1.572 -4.425 -12.089 1.00 92.75 103 ILE A CA 1
ATOM 844 C C . ILE A 1 103 ? 1.396 -5.923 -11.871 1.00 92.75 103 ILE A C 1
ATOM 846 O O . ILE A 1 103 ? 1.154 -6.695 -12.803 1.00 92.75 103 ILE A O 1
ATOM 850 N N . LEU A 1 104 ? 1.473 -6.305 -10.606 1.00 95.62 104 LEU A N 1
ATOM 851 C CA . LEU A 1 104 ? 1.160 -7.624 -10.093 1.00 95.62 104 LEU A CA 1
ATOM 852 C C . LEU A 1 104 ? -0.210 -7.606 -9.419 1.00 95.62 104 LEU A C 1
ATOM 854 O O . LEU A 1 104 ? -0.656 -6.569 -8.927 1.00 95.62 104 LEU A O 1
ATOM 858 N N . ALA A 1 105 ? -0.857 -8.761 -9.355 1.00 96.12 105 ALA A N 1
ATOM 859 C CA . ALA A 1 105 ? -2.042 -8.995 -8.554 1.00 96.12 105 ALA A CA 1
ATOM 860 C C . ALA A 1 105 ? -1.795 -10.161 -7.599 1.00 96.12 105 ALA A C 1
ATOM 862 O O . ALA A 1 105 ? -1.355 -11.235 -8.006 1.00 96.12 105 ALA A O 1
ATOM 863 N N . SER A 1 106 ? -2.121 -9.935 -6.334 1.00 97.88 106 SER A N 1
ATOM 864 C CA . SER A 1 106 ? -2.199 -10.958 -5.298 1.00 97.88 106 SER A CA 1
ATO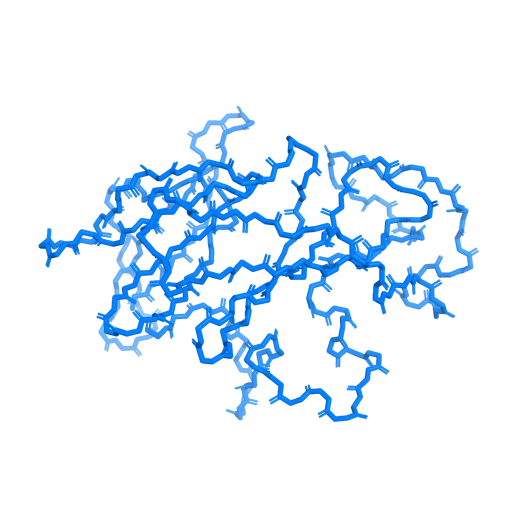M 865 C C . SER A 1 106 ? -3.573 -10.888 -4.640 1.00 97.88 106 SER A C 1
ATOM 867 O O . SER A 1 106 ? -4.295 -9.894 -4.768 1.00 97.88 106 SER A O 1
ATOM 869 N N . THR A 1 107 ? -3.942 -11.938 -3.923 1.00 98.19 107 THR A N 1
ATOM 870 C CA . THR A 1 107 ? -5.200 -12.009 -3.178 1.00 98.19 107 THR A CA 1
ATOM 871 C C . THR A 1 107 ? -4.947 -12.356 -1.720 1.00 98.19 107 THR A C 1
ATOM 873 O O . THR A 1 107 ? -3.927 -12.961 -1.398 1.00 98.19 107 THR A O 1
ATOM 876 N N . ILE A 1 108 ? -5.855 -11.937 -0.843 1.00 98.38 108 ILE A N 1
ATOM 877 C CA . ILE A 1 108 ? -5.850 -12.261 0.584 1.00 98.38 108 ILE A CA 1
ATOM 878 C C . ILE A 1 108 ? -7.260 -12.721 0.956 1.00 98.38 108 ILE A C 1
ATOM 880 O O . ILE A 1 108 ? -8.227 -11.996 0.715 1.00 98.38 108 ILE A O 1
ATOM 884 N N . ASP A 1 109 ? -7.373 -13.912 1.544 1.00 97.88 109 ASP A N 1
ATOM 885 C CA . ASP A 1 109 ? -8.621 -14.414 2.129 1.00 97.88 109 ASP A CA 1
ATOM 886 C C . ASP A 1 109 ? -8.893 -13.678 3.449 1.00 97.88 109 ASP A C 1
ATOM 888 O O . ASP A 1 109 ? -8.267 -13.946 4.479 1.00 97.88 109 ASP A O 1
ATOM 892 N N . VAL A 1 110 ? -9.820 -12.718 3.403 1.00 97.75 110 VAL A N 1
ATOM 893 C CA . VAL A 1 110 ? -10.174 -11.864 4.543 1.00 97.75 110 VAL A CA 1
ATOM 894 C C . VAL A 1 110 ? -11.328 -12.424 5.380 1.00 97.75 110 VAL A C 1
ATOM 896 O O . VAL A 1 110 ? -11.691 -11.806 6.383 1.00 97.75 110 VAL A O 1
ATOM 899 N N . SER A 1 111 ? -11.859 -13.611 5.043 1.00 96.88 111 SER A N 1
ATOM 900 C CA . SER A 1 111 ? -12.821 -14.323 5.904 1.00 96.88 111 SER A CA 1
ATOM 901 C C . SER A 1 111 ? -12.178 -14.848 7.191 1.00 96.88 111 SER A C 1
ATOM 903 O O . SER A 1 111 ? -12.857 -15.041 8.205 1.00 96.88 111 SER A O 1
ATOM 905 N N . ARG A 1 112 ? -10.861 -15.078 7.153 1.00 95.94 112 ARG A N 1
ATOM 906 C CA . ARG A 1 112 ? -10.071 -15.616 8.262 1.00 95.94 112 ARG A CA 1
ATOM 907 C C . ARG A 1 112 ? -9.831 -14.567 9.351 1.00 95.94 112 ARG A C 1
ATOM 909 O O . ARG A 1 112 ? -9.942 -13.363 9.097 1.00 95.94 112 ARG A O 1
ATOM 916 N N . PRO A 1 113 ? -9.449 -14.982 10.574 1.00 95.88 113 PRO A N 1
ATOM 917 C CA . PRO A 1 113 ? -8.982 -14.050 11.595 1.00 95.88 113 PRO A CA 1
ATOM 918 C C . PRO A 1 113 ? -7.881 -13.124 11.060 1.00 95.88 113 PRO A C 1
ATOM 920 O O . PRO A 1 113 ? -6.959 -13.578 10.387 1.00 95.88 113 PRO A O 1
ATOM 923 N N . PHE A 1 114 ? -7.955 -11.834 11.400 1.00 95.62 114 PHE A N 1
ATOM 924 C CA . PHE A 1 114 ? -7.055 -10.780 10.896 1.00 95.62 114 PHE A CA 1
ATOM 925 C C . PHE A 1 114 ? -5.557 -11.108 11.031 1.00 95.62 114 PHE A C 1
ATOM 927 O O . PHE A 1 114 ? -4.759 -10.761 10.169 1.00 95.62 114 PHE A O 1
ATOM 934 N N . THR A 1 115 ? -5.172 -11.807 12.097 1.00 95.06 115 THR A N 1
ATOM 935 C CA . THR A 1 115 ? -3.784 -12.211 12.368 1.00 95.06 115 THR A CA 1
ATOM 936 C C . THR A 1 115 ? -3.296 -13.387 11.518 1.00 95.06 115 THR A C 1
ATOM 938 O O . THR A 1 115 ? -2.110 -13.690 11.543 1.00 95.06 115 THR A O 1
ATOM 941 N N . SER A 1 116 ? -4.194 -14.049 10.785 1.00 96.38 116 SER A N 1
ATOM 942 C CA . SER A 1 116 ? -3.924 -15.226 9.943 1.00 96.38 116 SER A CA 1
ATOM 943 C C . SER A 1 116 ? -4.078 -14.951 8.446 1.00 96.38 116 SER A C 1
ATOM 945 O O . SER A 1 116 ? -4.129 -15.878 7.642 1.00 96.38 116 SER A O 1
ATOM 947 N N . TRP A 1 117 ? -4.226 -13.681 8.068 1.00 97.81 117 TRP A N 1
ATOM 948 C CA . TRP A 1 117 ? -4.282 -13.294 6.667 1.00 97.81 117 TRP A CA 1
ATOM 949 C C . TRP A 1 117 ? -2.933 -13.533 5.998 1.00 97.81 117 TRP A C 1
ATOM 951 O O . TRP A 1 117 ? -1.893 -13.147 6.526 1.00 97.81 117 TRP A O 1
ATOM 961 N N . GLU A 1 118 ? -2.976 -14.124 4.811 1.00 97.31 118 GLU A N 1
ATOM 962 C CA . GLU A 1 118 ? -1.802 -14.457 4.013 1.00 97.31 118 GLU A CA 1
ATOM 963 C C . GLU A 1 118 ? -2.008 -13.976 2.581 1.00 97.31 118 GLU A C 1
ATOM 965 O O . GLU A 1 118 ? -3.127 -13.979 2.059 1.00 97.31 118 GLU A O 1
ATOM 970 N N . VAL A 1 119 ? -0.919 -13.535 1.957 1.00 97.88 119 VAL A N 1
ATOM 971 C CA . VAL A 1 119 ? -0.921 -13.105 0.562 1.00 97.88 119 VAL A CA 1
ATOM 972 C C . VAL A 1 119 ? -0.691 -14.310 -0.347 1.00 97.88 119 VAL A C 1
ATOM 974 O O . VAL A 1 119 ? 0.198 -15.123 -0.103 1.00 97.88 119 VAL A O 1
ATOM 977 N N . SER A 1 120 ? -1.487 -14.428 -1.406 1.00 98.19 120 SER A N 1
ATOM 978 C CA . SER A 1 120 ? -1.257 -15.424 -2.451 1.00 98.19 120 SER A CA 1
ATOM 979 C C . SER A 1 120 ? 0.006 -15.112 -3.254 1.00 98.19 120 SER A C 1
ATOM 981 O O . SER A 1 120 ? 0.488 -13.975 -3.279 1.00 98.19 120 SER A O 1
ATOM 983 N N . GLU A 1 121 ? 0.476 -16.096 -4.019 1.00 97.12 121 GLU A N 1
ATOM 984 C CA . GLU A 1 121 ? 1.474 -15.850 -5.058 1.00 97.12 121 GLU A CA 1
ATOM 985 C C . GLU A 1 121 ? 1.019 -14.716 -5.994 1.00 97.12 121 GLU A C 1
ATOM 987 O O . GLU A 1 121 ? -0.177 -14.524 -6.250 1.00 97.12 121 GLU A O 1
ATOM 992 N N . ALA A 1 122 ? 1.988 -13.920 -6.439 1.00 97.00 122 ALA A N 1
ATOM 993 C CA . ALA A 1 122 ? 1.751 -12.766 -7.282 1.00 97.00 122 ALA A CA 1
ATOM 994 C C . ALA A 1 122 ? 1.713 -13.167 -8.756 1.00 97.00 122 ALA A C 1
ATOM 996 O O . ALA A 1 122 ? 2.648 -13.777 -9.269 1.00 97.00 122 ALA A O 1
ATOM 997 N N . VAL A 1 123 ? 0.661 -12.749 -9.453 1.00 96.38 123 VAL A N 1
ATOM 998 C CA . VAL A 1 123 ? 0.517 -12.938 -10.898 1.00 96.38 123 VAL A CA 1
ATOM 999 C C . VAL A 1 123 ? 0.697 -11.599 -11.591 1.00 96.38 123 VAL A C 1
ATOM 1001 O O . VAL A 1 123 ? 0.139 -10.589 -11.169 1.00 96.38 123 VAL A O 1
ATOM 1004 N N . GLU A 1 124 ? 1.471 -11.564 -12.668 1.00 94.62 124 GLU A N 1
ATOM 1005 C CA . GLU A 1 124 ? 1.576 -10.362 -13.486 1.00 94.62 124 GLU A CA 1
ATOM 1006 C C . GLU A 1 124 ? 0.276 -10.115 -14.256 1.00 94.62 124 GLU A C 1
ATOM 1008 O O . GLU A 1 124 ? -0.237 -11.004 -14.934 1.00 94.62 124 GLU A O 1
ATOM 1013 N N . VAL A 1 125 ? -0.250 -8.893 -14.167 1.00 92.25 125 VAL A N 1
ATOM 1014 C CA . VAL A 1 125 ? -1.502 -8.516 -14.841 1.00 92.25 125 VAL A CA 1
ATOM 1015 C C . VAL A 1 125 ? -1.317 -7.441 -15.903 1.00 92.25 125 VAL A C 1
ATOM 1017 O O . VAL A 1 125 ? -2.185 -7.293 -16.765 1.00 92.25 125 VAL A O 1
ATOM 1020 N N . MET A 1 126 ? -0.226 -6.672 -15.841 1.00 88.69 126 MET A N 1
ATOM 1021 C CA . MET A 1 126 ? 0.039 -5.590 -16.787 1.00 88.69 126 MET A CA 1
ATOM 1022 C C . MET A 1 126 ? 1.507 -5.170 -16.770 1.00 88.69 126 MET A C 1
ATOM 1024 O O . MET A 1 126 ? 2.094 -5.022 -15.700 1.00 88.69 126 MET A O 1
ATOM 1028 N N . ARG A 1 127 ? 2.056 -4.877 -17.949 1.00 92.06 127 ARG A N 1
ATOM 1029 C CA . ARG A 1 127 ? 3.362 -4.237 -18.158 1.00 92.06 127 ARG A CA 1
ATOM 1030 C C . ARG A 1 127 ? 3.220 -3.058 -19.131 1.00 92.06 127 ARG A C 1
ATOM 1032 O O . ARG A 1 127 ? 2.189 -2.976 -19.799 1.00 92.06 127 ARG A O 1
ATOM 1039 N N . PRO A 1 128 ? 4.199 -2.143 -19.218 1.00 87.44 128 PRO A N 1
ATOM 1040 C CA . PRO A 1 128 ? 4.162 -1.076 -20.211 1.00 87.44 128 PRO A CA 1
ATOM 1041 C C . PRO A 1 128 ? 4.126 -1.607 -21.649 1.00 87.44 128 PRO A C 1
ATOM 1043 O O . PRO A 1 128 ? 5.067 -2.248 -22.106 1.00 87.44 128 PRO A O 1
ATOM 1046 N N . GLU A 1 129 ? 3.050 -1.304 -22.373 1.00 87.06 129 GLU A N 1
ATOM 1047 C CA . GLU A 1 129 ? 2.897 -1.644 -23.802 1.00 87.06 129 GLU A CA 1
ATOM 1048 C C . GLU A 1 129 ? 2.603 -0.412 -24.673 1.00 87.06 129 GLU A C 1
ATOM 1050 O O . GLU A 1 129 ? 2.614 -0.483 -25.899 1.00 87.06 129 GLU A O 1
ATOM 1055 N N . ARG A 1 130 ? 2.362 0.748 -24.047 1.00 83.69 130 ARG A N 1
ATOM 1056 C CA . ARG A 1 130 ? 2.048 2.013 -24.722 1.00 83.69 130 ARG A CA 1
ATOM 1057 C C . ARG A 1 130 ? 3.074 3.094 -24.409 1.00 83.69 130 ARG A C 1
ATOM 1059 O O . ARG A 1 130 ? 3.681 3.098 -23.338 1.00 83.69 130 ARG A O 1
ATOM 1066 N N . ALA A 1 131 ? 3.187 4.075 -25.305 1.00 83.50 131 ALA A N 1
ATOM 1067 C CA . ALA A 1 131 ? 4.115 5.200 -25.173 1.00 83.50 131 ALA A CA 1
ATOM 1068 C C . ALA A 1 131 ? 3.966 5.964 -23.842 1.00 83.50 131 ALA A C 1
ATOM 1070 O O . ALA A 1 131 ? 4.967 6.338 -23.232 1.00 83.50 131 ALA A O 1
ATOM 1071 N N . TRP A 1 132 ? 2.734 6.141 -23.344 1.00 79.62 132 TRP A N 1
ATOM 1072 C CA . TRP A 1 132 ? 2.484 6.827 -22.068 1.00 79.62 132 TRP A CA 1
ATOM 1073 C C . TRP A 1 132 ? 2.924 6.022 -20.840 1.00 79.62 132 TRP A C 1
ATOM 1075 O O . TRP A 1 132 ? 3.212 6.622 -19.810 1.00 79.62 132 TRP A O 1
ATOM 1085 N N . GLY A 1 133 ? 2.985 4.690 -20.945 1.00 77.88 133 GLY A N 1
ATOM 1086 C CA . GLY A 1 133 ? 3.567 3.814 -19.925 1.00 77.88 133 GLY A CA 1
ATOM 1087 C C . GLY A 1 133 ? 5.085 3.666 -20.065 1.00 77.88 133 GLY A C 1
ATOM 1088 O O . GLY A 1 133 ? 5.705 2.958 -19.278 1.00 77.88 133 GLY A O 1
ATOM 1089 N N . GLY A 1 134 ? 5.681 4.304 -21.077 1.00 82.25 134 GLY A N 1
ATOM 1090 C CA . GLY A 1 134 ? 7.111 4.238 -21.341 1.00 82.25 134 GLY A CA 1
ATOM 1091 C C . GLY A 1 134 ? 7.565 3.004 -22.107 1.00 82.25 134 GLY A C 1
ATOM 1092 O O . GLY A 1 134 ? 8.734 2.658 -22.016 1.00 82.25 134 GLY A O 1
ATOM 1093 N N . ALA A 1 135 ? 6.688 2.354 -22.879 1.00 86.38 135 ALA A N 1
ATOM 1094 C CA . ALA A 1 135 ? 7.054 1.154 -23.643 1.00 86.38 135 ALA A CA 1
ATOM 1095 C C . ALA A 1 135 ? 8.230 1.364 -24.621 1.00 86.38 135 ALA A C 1
ATOM 1097 O O . ALA A 1 135 ? 8.919 0.411 -24.966 1.00 86.38 135 ALA A O 1
ATOM 1098 N N . GLU A 1 136 ? 8.464 2.608 -25.045 1.00 88.56 136 GLU A N 1
ATOM 1099 C CA . GLU A 1 136 ? 9.563 3.002 -25.939 1.00 88.56 136 GLU A CA 1
ATOM 1100 C C . GLU A 1 136 ? 10.855 3.375 -25.187 1.00 88.56 136 GLU A C 1
ATOM 1102 O O . GLU A 1 136 ? 11.900 3.556 -25.810 1.00 88.56 136 GLU A O 1
ATOM 1107 N N . ALA A 1 137 ? 10.801 3.499 -23.857 1.00 86.88 137 ALA A N 1
ATOM 1108 C CA . ALA A 1 137 ? 11.967 3.785 -23.029 1.00 86.88 137 ALA A CA 1
ATOM 1109 C C . ALA A 1 137 ? 12.774 2.514 -22.732 1.00 86.88 137 ALA A C 1
ATOM 1111 O O . ALA A 1 137 ? 12.265 1.389 -22.805 1.00 86.88 137 ALA A O 1
ATOM 1112 N N . LEU A 1 138 ? 14.033 2.713 -22.330 1.00 88.31 138 LEU A N 1
ATOM 1113 C CA . LEU A 1 138 ? 14.911 1.633 -21.892 1.00 88.31 138 LEU A CA 1
ATOM 1114 C C . LEU A 1 138 ? 14.281 0.839 -20.744 1.0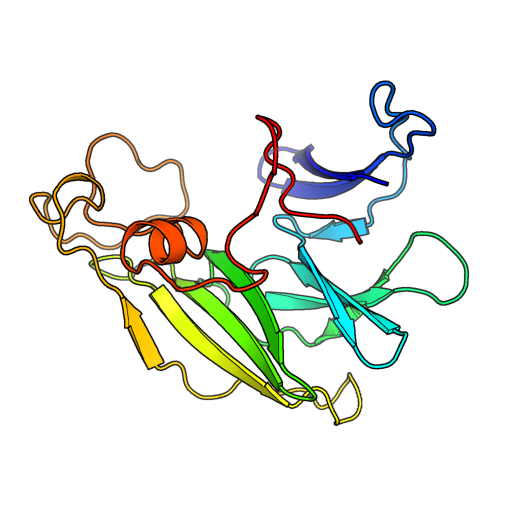0 88.31 138 LEU A C 1
ATOM 1116 O O . LEU A 1 138 ? 13.672 1.388 -19.822 1.00 88.31 138 LEU A O 1
ATOM 1120 N N . VAL A 1 139 ? 14.451 -0.478 -20.815 1.00 90.38 139 VAL A N 1
ATOM 1121 C CA . VAL A 1 139 ? 14.024 -1.397 -19.765 1.00 90.38 139 VAL A CA 1
ATOM 1122 C C . VAL A 1 139 ? 15.102 -1.418 -18.689 1.00 90.38 139 VAL A C 1
ATOM 1124 O O . VAL A 1 139 ? 16.101 -2.123 -18.809 1.00 90.38 139 VAL A O 1
ATOM 1127 N N . GLU A 1 140 ? 14.890 -0.634 -17.639 1.00 88.81 140 GLU A N 1
ATOM 1128 C CA . GLU A 1 140 ? 15.811 -0.513 -16.509 1.00 88.81 140 GLU A CA 1
ATOM 1129 C C . GLU A 1 140 ? 15.106 -0.840 -15.185 1.00 88.81 140 GLU A C 1
ATOM 1131 O O . GLU A 1 140 ? 13.901 -0.587 -15.051 1.00 88.81 140 GLU A O 1
ATOM 1136 N N . PRO A 1 141 ? 15.831 -1.390 -14.191 1.00 89.75 141 PRO A N 1
ATOM 1137 C CA . PRO A 1 141 ? 15.289 -1.605 -12.856 1.00 89.75 141 PRO A CA 1
ATOM 1138 C C . PRO A 1 141 ? 14.786 -0.301 -12.245 1.00 89.75 141 PRO A C 1
ATOM 1140 O O . PRO A 1 141 ? 15.487 0.714 -12.250 1.00 89.75 141 PRO A O 1
ATOM 1143 N N . SER A 1 142 ? 13.587 -0.323 -11.667 1.00 88.44 142 SER A N 1
ATOM 1144 C CA . SER A 1 142 ? 13.079 0.858 -10.982 1.00 88.44 142 SER A CA 1
ATOM 1145 C C . SER A 1 142 ? 13.804 1.146 -9.672 1.00 88.44 142 SER A C 1
ATOM 1147 O O . SER A 1 142 ? 14.247 0.243 -8.960 1.00 88.44 142 SER A O 1
ATOM 1149 N N . ILE A 1 143 ? 13.903 2.433 -9.335 1.00 86.19 143 ILE A N 1
ATOM 1150 C CA . ILE A 1 143 ? 14.573 2.918 -8.127 1.00 86.19 143 ILE A CA 1
ATOM 1151 C C . ILE A 1 143 ? 13.571 3.544 -7.158 1.00 86.19 143 ILE A C 1
ATOM 1153 O O . ILE A 1 143 ? 12.581 4.168 -7.549 1.00 86.19 143 ILE A O 1
ATOM 1157 N N . ARG A 1 144 ? 13.848 3.428 -5.855 1.00 82.50 144 ARG A N 1
ATOM 1158 C CA . ARG A 1 144 ? 13.048 4.070 -4.804 1.00 82.50 144 ARG A CA 1
ATOM 1159 C C . ARG A 1 144 ? 13.380 5.562 -4.728 1.00 82.50 144 ARG A C 1
ATOM 1161 O O . ARG A 1 144 ? 14.115 6.002 -3.853 1.00 82.50 144 ARG A O 1
ATOM 1168 N N . SER A 1 145 ? 12.840 6.334 -5.664 1.00 77.75 145 SER A N 1
ATOM 1169 C CA . SER A 1 145 ? 12.932 7.795 -5.680 1.00 77.75 145 SER A CA 1
ATOM 1170 C C . SER A 1 145 ? 11.905 8.393 -6.649 1.00 77.75 145 SER A C 1
ATOM 1172 O O . SER A 1 145 ? 10.976 7.720 -7.110 1.00 77.75 145 SER A O 1
ATOM 1174 N N . VAL A 1 146 ? 12.065 9.679 -6.939 1.00 72.81 146 VAL A N 1
ATOM 1175 C CA . VAL A 1 146 ? 11.461 10.327 -8.100 1.00 72.81 146 VAL A CA 1
ATOM 1176 C C . VAL A 1 146 ? 12.000 9.649 -9.360 1.00 72.81 146 VAL A C 1
ATOM 1178 O O . VAL A 1 146 ? 13.211 9.511 -9.521 1.00 72.81 146 VAL A O 1
ATOM 1181 N N . ALA A 1 147 ? 11.097 9.219 -10.240 1.00 74.44 147 ALA A N 1
ATOM 1182 C CA . ALA A 1 147 ? 11.463 8.844 -11.598 1.00 74.44 147 ALA A CA 1
ATOM 1183 C C . ALA A 1 147 ? 11.609 10.135 -12.410 1.00 74.44 147 ALA A C 1
ATOM 1185 O O . ALA A 1 147 ? 10.652 10.902 -12.529 1.00 74.44 147 ALA A O 1
ATOM 1186 N N . TYR A 1 148 ? 12.812 10.404 -12.910 1.00 72.00 148 TYR A N 1
ATOM 1187 C CA . TYR A 1 148 ? 13.074 11.569 -13.747 1.00 72.00 148 TYR A CA 1
ATOM 1188 C C . TYR A 1 148 ? 12.916 11.187 -15.220 1.00 72.00 148 TYR A C 1
ATOM 1190 O O . TYR A 1 148 ? 13.535 10.234 -15.679 1.00 72.00 148 TYR A O 1
ATOM 1198 N N . GLY A 1 149 ? 12.118 11.957 -15.963 1.00 78.81 149 GLY A N 1
ATOM 1199 C CA . GLY A 1 149 ? 11.955 11.778 -17.407 1.00 78.81 149 GLY A CA 1
ATOM 1200 C C . GLY A 1 149 ? 10.993 10.655 -17.810 1.00 78.81 149 GLY A C 1
ATOM 1201 O O . GLY A 1 149 ? 10.090 10.278 -17.065 1.00 78.81 149 GLY A O 1
ATOM 1202 N N . HIS A 1 150 ? 11.161 10.178 -19.044 1.00 81.06 150 HIS A N 1
ATOM 1203 C CA . HIS A 1 150 ? 10.361 9.114 -19.653 1.00 81.06 150 HIS A CA 1
ATOM 1204 C C . HIS A 1 150 ? 10.975 7.754 -19.306 1.00 81.06 150 HIS A C 1
ATOM 1206 O O . HIS A 1 150 ? 12.130 7.501 -19.637 1.00 81.06 150 HIS A O 1
ATOM 1212 N N . VAL A 1 151 ? 10.225 6.905 -18.597 1.00 82.69 151 VAL A N 1
ATOM 1213 C CA . VAL A 1 151 ? 10.710 5.621 -18.064 1.00 82.69 151 VAL A CA 1
ATOM 1214 C C . VAL A 1 151 ? 9.712 4.497 -18.325 1.00 82.69 151 VAL A C 1
ATOM 1216 O O . VAL A 1 151 ? 8.505 4.723 -18.298 1.00 82.69 151 VAL A O 1
ATOM 1219 N N . ASN A 1 152 ? 10.217 3.278 -18.526 1.00 83.94 152 ASN A N 1
ATOM 1220 C CA . ASN A 1 152 ? 9.429 2.069 -18.786 1.00 83.94 152 ASN A CA 1
ATOM 1221 C C . ASN A 1 152 ? 8.910 1.455 -17.466 1.00 83.94 152 ASN A C 1
ATOM 1223 O O . ASN A 1 152 ? 9.400 0.422 -17.001 1.00 83.94 152 ASN A O 1
ATOM 1227 N N . GLN A 1 153 ? 8.006 2.165 -16.779 1.00 81.75 153 GLN A N 1
ATOM 1228 C CA . GLN A 1 153 ? 7.568 1.841 -15.412 1.00 81.75 153 GLN A CA 1
ATOM 1229 C C . GLN A 1 153 ? 6.094 2.214 -15.182 1.00 81.75 153 GLN A C 1
ATOM 1231 O O . GLN A 1 153 ? 5.708 3.365 -15.385 1.00 81.75 153 GLN A O 1
ATOM 1236 N N . LEU A 1 154 ? 5.280 1.270 -14.692 1.00 82.69 154 LEU A N 1
ATOM 1237 C CA . LEU A 1 154 ? 3.910 1.545 -14.231 1.00 82.69 154 LEU A CA 1
ATOM 1238 C C . LEU A 1 154 ? 3.887 1.951 -12.750 1.00 82.69 154 LEU A C 1
ATOM 1240 O O . LEU A 1 154 ? 4.562 1.355 -11.914 1.00 82.69 154 LEU A O 1
ATOM 1244 N N . GLY A 1 155 ? 3.068 2.948 -12.418 1.00 70.25 155 GLY A N 1
ATOM 1245 C CA . GLY A 1 155 ? 2.861 3.504 -11.079 1.00 70.25 155 GLY A CA 1
ATOM 1246 C C . GLY A 1 155 ? 1.709 2.869 -10.290 1.00 70.25 155 GLY A C 1
ATOM 1247 O O . GLY A 1 155 ? 1.401 3.321 -9.187 1.00 70.25 155 GLY A O 1
ATOM 1248 N N . GLY A 1 156 ? 1.057 1.828 -10.818 1.00 70.06 156 GLY A N 1
ATOM 1249 C CA . GLY A 1 156 ? 0.099 0.995 -10.085 1.00 70.06 156 GLY A CA 1
ATOM 1250 C C . GLY A 1 156 ? -1.353 1.126 -10.556 1.00 70.06 156 GLY A C 1
ATOM 1251 O O . GLY A 1 156 ? -1.640 1.152 -11.748 1.00 70.06 156 GLY A O 1
ATOM 1252 N N . SER A 1 157 ? -2.305 1.141 -9.615 1.00 62.41 157 SER A N 1
ATOM 1253 C CA . SER A 1 157 ? -3.741 0.960 -9.921 1.00 62.41 157 SER A CA 1
ATOM 1254 C C . SER A 1 157 ? -4.358 2.005 -10.860 1.00 62.41 157 SER A C 1
ATOM 1256 O O . SER A 1 157 ? -5.296 1.676 -11.581 1.00 62.41 157 SER A O 1
ATOM 1258 N N . SER A 1 158 ? -3.830 3.232 -10.915 1.00 66.69 158 SER A N 1
ATOM 1259 C CA . SER A 1 158 ? -4.282 4.254 -11.871 1.00 66.69 158 SER A CA 1
ATOM 1260 C C . SER A 1 158 ? -4.017 3.869 -13.327 1.00 66.69 158 SER A C 1
ATOM 1262 O O . SER A 1 158 ? -4.807 4.222 -14.203 1.00 66.69 158 SER A O 1
ATOM 1264 N N . ASP A 1 159 ? -2.942 3.127 -13.585 1.00 67.44 159 ASP A N 1
ATOM 1265 C CA . ASP A 1 159 ? -2.567 2.709 -14.937 1.00 67.44 159 ASP A CA 1
ATOM 1266 C C . ASP A 1 159 ? -3.456 1.558 -15.416 1.00 67.44 159 ASP A C 1
ATOM 1268 O O . ASP A 1 159 ? -3.891 1.550 -16.568 1.00 67.44 159 ASP A O 1
ATOM 1272 N N . LEU A 1 160 ? -3.863 0.673 -14.493 1.00 65.00 160 LEU A N 1
ATOM 1273 C CA . LEU A 1 160 ? -4.847 -0.383 -14.761 1.00 65.00 160 LEU A CA 1
ATOM 1274 C C . LEU A 1 160 ? -6.159 0.194 -15.327 1.00 65.00 160 LEU A C 1
ATOM 1276 O O . LEU A 1 160 ?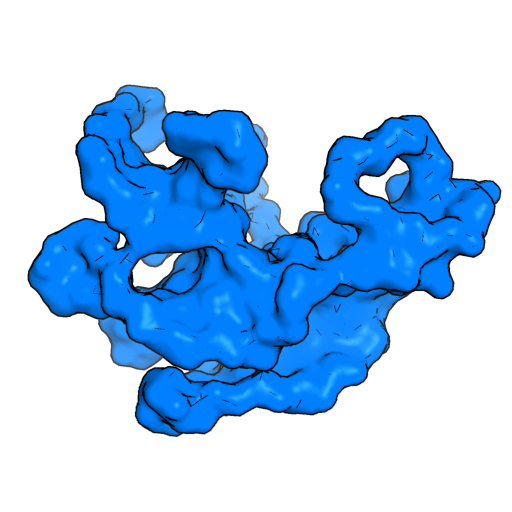 -6.762 -0.368 -16.242 1.00 65.00 160 LEU A O 1
ATOM 1280 N N . CYS A 1 161 ? -6.579 1.348 -14.807 1.00 64.19 161 CYS A N 1
ATOM 1281 C CA . CYS A 1 161 ? -7.809 2.031 -15.201 1.00 64.19 161 CYS A CA 1
ATOM 1282 C C . CYS A 1 161 ? -7.747 2.692 -16.582 1.00 64.19 161 CYS A C 1
ATOM 1284 O O . CYS A 1 161 ? -8.794 2.963 -17.169 1.00 64.19 161 CYS A O 1
ATOM 1286 N N . ARG A 1 162 ? -6.544 2.970 -17.097 1.00 63.84 162 ARG A N 1
ATOM 1287 C CA . ARG A 1 162 ? -6.342 3.621 -18.401 1.00 63.84 162 ARG A CA 1
ATOM 1288 C C . ARG A 1 162 ? -6.289 2.630 -19.563 1.00 63.84 162 ARG A C 1
ATOM 1290 O O . ARG A 1 162 ? -6.712 2.975 -20.659 1.00 63.84 162 ARG A O 1
ATOM 1297 N N . GLU A 1 163 ? -5.810 1.411 -19.327 1.00 59.59 163 GLU A N 1
ATOM 1298 C CA . GLU A 1 163 ? -5.612 0.386 -20.367 1.00 59.59 163 GLU A CA 1
ATOM 1299 C C . GLU A 1 163 ? -6.878 -0.422 -20.707 1.00 59.59 163 GLU A C 1
ATOM 1301 O O . GLU A 1 163 ? -7.029 -0.872 -21.843 1.00 59.59 163 GLU A O 1
ATOM 1306 N N . ARG A 1 164 ? -7.797 -0.641 -19.750 1.00 54.94 164 ARG A N 1
ATOM 1307 C CA . ARG A 1 164 ? -8.941 -1.562 -19.931 1.00 54.94 164 ARG A CA 1
ATOM 1308 C C . ARG A 1 164 ? -10.307 -0.945 -19.592 1.00 54.94 164 ARG A C 1
ATOM 1310 O O . ARG A 1 164 ? -10.844 -1.207 -18.515 1.00 54.94 164 ARG A O 1
ATOM 1317 N N . PRO A 1 165 ? -10.962 -0.200 -20.499 1.00 39.72 165 PRO A N 1
ATOM 1318 C CA . PRO A 1 165 ? -12.410 -0.007 -20.409 1.00 39.72 165 PRO A CA 1
ATOM 1319 C C . PRO A 1 165 ? -13.108 -1.351 -20.734 1.00 39.72 165 PRO A C 1
ATOM 1321 O O . PRO A 1 165 ? -12.829 -1.906 -21.793 1.00 39.72 165 PRO A O 1
ATOM 1324 N N . PRO A 1 166 ? -13.977 -1.926 -19.871 1.00 47.47 166 PRO A N 1
ATOM 1325 C CA . PRO A 1 166 ? -14.729 -1.313 -18.784 1.00 47.47 166 PRO A CA 1
ATOM 1326 C C . PRO A 1 166 ? -14.390 -1.934 -17.412 1.00 47.47 166 PRO A C 1
ATOM 1328 O O . PRO A 1 166 ? -15.289 -2.433 -16.733 1.00 47.47 166 PRO A O 1
ATOM 1331 N N . PHE A 1 167 ? -13.128 -1.916 -16.963 1.00 41.66 167 PHE A N 1
ATOM 1332 C CA . PHE A 1 167 ? -12.819 -2.233 -15.563 1.00 41.66 167 PHE A CA 1
ATOM 1333 C C . PHE A 1 167 ? -13.414 -1.144 -14.667 1.00 41.66 167 PHE A C 1
ATOM 1335 O O . PHE A 1 167 ? -12.870 -0.072 -14.430 1.00 41.66 167 PHE A O 1
ATOM 1342 N N . LYS A 1 168 ? -14.637 -1.418 -14.234 1.00 43.44 168 LYS A N 1
ATOM 1343 C CA . LYS A 1 168 ? -15.535 -0.518 -13.527 1.00 43.44 168 LYS A CA 1
ATOM 1344 C C . LYS A 1 168 ? -15.474 -0.796 -12.017 1.00 43.44 168 LYS A C 1
ATOM 1346 O O . LYS A 1 168 ? -16.515 -0.743 -11.370 1.00 43.44 168 LYS A O 1
ATOM 1351 N N . SER A 1 169 ? -14.295 -1.098 -11.466 1.00 46.38 169 SER A N 1
ATOM 1352 C CA . SER A 1 169 ? -14.101 -1.443 -10.047 1.00 46.38 169 SER A CA 1
ATOM 1353 C C . SER A 1 169 ? -13.818 -0.210 -9.178 1.00 46.38 169 SER A C 1
ATOM 1355 O O . SER A 1 169 ? -13.468 0.854 -9.686 1.00 46.38 169 SER A O 1
ATOM 1357 N N . SER A 1 170 ? -13.934 -0.360 -7.853 1.00 46.56 170 SER A N 1
ATOM 1358 C CA . SER A 1 170 ? -13.566 0.668 -6.861 1.00 46.56 170 SER A CA 1
ATOM 1359 C C . SER A 1 170 ? -12.079 1.046 -6.884 1.00 46.56 170 SER A C 1
ATOM 1361 O O . SER A 1 170 ? -11.671 1.969 -6.185 1.00 46.56 170 SER A O 1
ATOM 1363 N N . ILE A 1 171 ? -11.269 0.333 -7.673 1.00 50.75 171 ILE A N 1
ATOM 1364 C CA . ILE A 1 171 ? -9.858 0.636 -7.907 1.00 50.75 171 ILE A CA 1
ATOM 1365 C C . ILE A 1 171 ? -9.673 1.862 -8.803 1.00 50.75 171 ILE A C 1
ATOM 1367 O O . ILE A 1 171 ? -8.701 2.597 -8.647 1.00 50.75 171 ILE A O 1
ATOM 1371 N N . CYS A 1 172 ? -10.631 2.101 -9.699 1.00 51.69 172 CYS A N 1
ATOM 1372 C CA . CYS A 1 172 ? -10.671 3.265 -10.565 1.00 51.69 172 CYS A CA 1
ATOM 1373 C C . CYS A 1 172 ? -11.557 4.309 -9.905 1.00 51.69 172 CYS A C 1
ATOM 1375 O O . CYS A 1 172 ? -12.777 4.135 -9.862 1.00 51.69 172 CYS A O 1
ATOM 1377 N N . CYS A 1 173 ? -10.957 5.377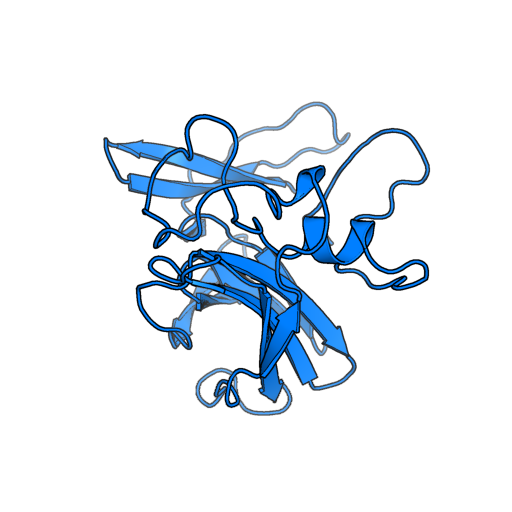 -9.364 1.00 44.78 173 CYS A N 1
ATOM 1378 C CA . CYS A 1 173 ? -11.717 6.456 -8.737 1.00 44.78 173 CYS A CA 1
ATOM 1379 C C . CYS A 1 173 ? -12.792 6.935 -9.739 1.00 44.78 173 CYS A C 1
ATOM 1381 O O . CYS A 1 173 ? -12.464 7.466 -10.801 1.00 44.78 173 CYS A O 1
ATOM 1383 N N . ARG A 1 174 ? -14.081 6.712 -9.447 1.00 40.38 174 ARG A N 1
ATOM 1384 C CA . ARG A 1 174 ? -15.180 7.286 -10.233 1.00 40.38 174 ARG A CA 1
ATOM 1385 C C . ARG A 1 174 ? -15.658 8.558 -9.551 1.00 40.38 174 ARG A C 1
ATOM 1387 O O . ARG A 1 174 ? -16.466 8.489 -8.633 1.00 40.38 174 ARG A O 1
ATOM 1394 N N . GLY A 1 175 ? -15.218 9.706 -10.051 1.00 32.41 175 GLY A N 1
ATOM 1395 C CA . GLY A 1 175 ? -15.920 10.970 -9.850 1.00 32.41 175 GLY A CA 1
ATOM 1396 C C . GLY A 1 175 ? -16.968 11.148 -10.949 1.00 32.41 175 GLY A C 1
ATOM 1397 O O . GLY A 1 175 ? -16.635 11.159 -12.133 1.00 32.41 175 GLY A O 1
ATOM 1398 N N . ARG A 1 176 ? -18.250 11.281 -10.592 1.00 31.36 176 ARG A N 1
ATOM 1399 C CA . ARG A 1 176 ? -19.148 12.119 -11.400 1.00 31.36 176 ARG A CA 1
ATOM 1400 C C . ARG A 1 176 ? -18.833 13.544 -10.966 1.00 31.36 176 ARG A C 1
ATOM 1402 O O . ARG A 1 176 ? -19.040 13.843 -9.799 1.00 31.36 176 ARG A O 1
ATOM 1409 N N . SER A 1 177 ? -18.356 14.379 -11.886 1.00 28.86 177 SER A N 1
ATOM 1410 C CA . SER A 1 177 ? -17.737 15.697 -11.640 1.00 28.86 177 SER A CA 1
ATOM 1411 C C . SER A 1 177 ? -16.272 15.658 -11.170 1.00 28.86 177 SER A C 1
ATOM 1413 O O . SER A 1 177 ? -15.782 14.643 -10.690 1.00 28.86 177 SER A O 1
ATOM 1415 N N . ARG A 1 178 ? -15.553 16.745 -11.470 1.00 26.23 178 ARG A N 1
ATOM 1416 C CA . ARG A 1 178 ? -14.095 16.897 -11.636 1.00 26.23 178 ARG A CA 1
ATOM 1417 C C . ARG A 1 178 ? -13.224 16.746 -10.371 1.00 26.23 178 ARG A C 1
ATOM 1419 O O . ARG A 1 178 ? -12.091 17.212 -10.392 1.00 26.23 178 ARG A O 1
ATOM 1426 N N . ASP A 1 179 ? -13.676 16.032 -9.346 1.00 24.52 179 ASP A N 1
ATOM 1427 C CA . ASP A 1 179 ? -12.928 15.873 -8.096 1.00 24.52 179 ASP A CA 1
ATOM 1428 C C . ASP A 1 179 ? -12.440 14.429 -7.909 1.00 24.52 179 ASP A C 1
ATOM 1430 O O . ASP A 1 179 ? -13.208 13.477 -7.747 1.00 24.52 179 ASP A O 1
ATOM 1434 N N . TRP A 1 180 ? -11.118 14.258 -7.971 1.00 24.56 180 TRP A N 1
ATOM 1435 C CA . TRP A 1 180 ? -10.431 12.983 -7.784 1.00 24.56 180 TRP A CA 1
ATOM 1436 C C . TRP A 1 180 ? -10.241 12.702 -6.291 1.00 24.56 180 TRP A C 1
ATOM 1438 O O . TRP A 1 180 ? -9.224 13.074 -5.716 1.00 24.56 180 TRP A O 1
ATOM 1448 N N . TYR A 1 181 ? -11.178 11.992 -5.662 1.00 28.58 181 TYR A N 1
ATOM 1449 C CA . TYR A 1 181 ? -10.960 11.424 -4.328 1.00 28.58 181 TYR A CA 1
ATOM 1450 C C . TYR A 1 181 ? -10.840 9.902 -4.414 1.00 28.58 181 TYR A C 1
ATOM 1452 O O . TYR A 1 181 ? -11.828 9.173 -4.475 1.00 28.58 181 TYR A O 1
ATOM 1460 N N . CYS A 1 182 ? -9.601 9.409 -4.408 1.00 31.77 182 CYS A N 1
ATOM 1461 C CA . CYS A 1 182 ? -9.311 8.036 -4.011 1.00 31.77 182 CYS A CA 1
ATOM 1462 C C . CYS A 1 182 ? -8.962 8.040 -2.517 1.00 31.77 182 CYS A C 1
ATOM 1464 O O . CYS A 1 182 ? -7.831 8.335 -2.143 1.00 31.77 182 CYS A O 1
ATOM 1466 N N . GLY A 1 183 ? -9.949 7.718 -1.675 1.00 30.11 183 GLY A N 1
ATOM 1467 C CA . GLY A 1 183 ? -9.766 7.487 -0.240 1.00 30.11 183 GLY A CA 1
ATOM 1468 C C . GLY A 1 183 ? -10.735 8.263 0.650 1.00 30.11 183 GLY A C 1
ATOM 1469 O O . GLY A 1 183 ? -10.389 9.340 1.115 1.00 30.11 183 GLY A O 1
ATOM 1470 N N . ALA A 1 184 ? -11.914 7.687 0.900 1.00 26.48 184 ALA A N 1
ATOM 1471 C CA . ALA A 1 184 ? -12.673 7.729 2.159 1.00 26.48 184 ALA A CA 1
ATOM 1472 C C . ALA A 1 184 ? -14.094 7.198 1.898 1.00 26.48 184 ALA A C 1
ATOM 1474 O O . ALA A 1 184 ? -14.872 7.833 1.191 1.00 26.48 184 ALA A O 1
ATOM 1475 N N . ALA A 1 185 ? -14.419 6.046 2.482 1.00 25.25 185 ALA A N 1
ATOM 1476 C CA . ALA A 1 185 ? -15.782 5.686 2.858 1.00 25.25 185 ALA A CA 1
ATOM 1477 C C . ALA A 1 185 ? -15.752 5.337 4.345 1.00 25.25 185 ALA A C 1
ATOM 1479 O O . ALA A 1 185 ? -14.907 4.483 4.717 1.00 25.25 185 ALA A O 1
#

Radius of gyration: 16.98 Å; chains: 1; bounding box: 35×39×46 Å

Secondary structure (DSSP, 8-state):
-EEEEEEEETTEEEEEEEE-SSSSS-EEEEEEEEESS-EEEEETTEEEEEETTTEEEEE-SSSS-EEEEEE-S-TTEEEEEEEEETTEEEEEEEETT-SSB-EEEEEEETTS-GGG--BPPPEEEE---SGGGTTTS------SSPPPSS-SB--SHHHHHHHSTT--STTS---SSS----S--

pLDDT: mean 83.68, std 19.01, range [24.52, 98.38]

Sequence (185 aa):
MMYFHGLQSPGMQLTRVATSFDGVVFEARPETIARSYFRLFQHRGNTYGMAMPGQLYKKNRHGIGFEEGPRLFNPDMRHFGLWVNEDLLHVFWTQVGHAPERILASTIDVSRPFTSWEVSEAVEVMRPERAWGGAEALVEPSIRSVAYGHVNQLGGSSDLCRERPPFKSSICCRGRSRDWYCGAA

Foldseek 3Di:
DDWDWDDPDVPFIFIWDWDDPPVPDTDTDPDTAGGAPKAWDDAPNWIKIAHPPQWIWTDDPPDDHTDTADRADDNFKDAWFWADDHQKIKIWTWGFFFFATFIWIWIWRNVDDRNPIYIHDIDTDGFDPDVQLLNVPGRGGHDPDDDPDRGRYDRILCVVVVPDPPPVGLSHQDDPDDDRDDHDD